Protein AF-A0A662Y7P9-F1 (afdb_monomer_lite)

pLDDT: mean 70.79, std 15.15, range [35.06, 92.25]

Structure (mmCIF, N/CA/C/O backbone):
data_AF-A0A662Y7P9-F1
#
_entry.id   AF-A0A662Y7P9-F1
#
loop_
_atom_site.group_PDB
_atom_site.id
_atom_site.type_symbol
_atom_site.label_atom_id
_atom_site.l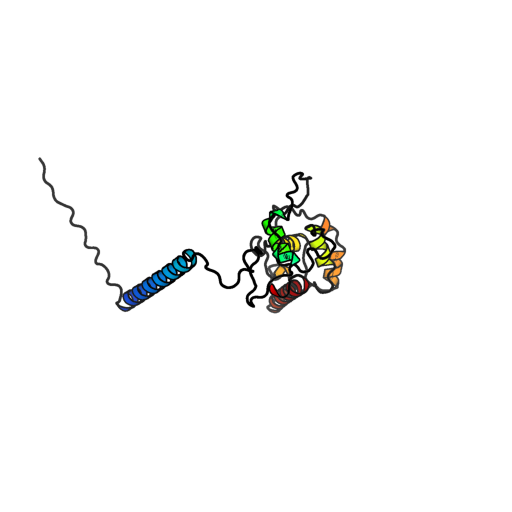abel_alt_id
_atom_site.label_comp_id
_atom_site.label_asym_id
_atom_site.label_entity_id
_atom_site.label_seq_id
_atom_site.pdbx_PDB_ins_code
_atom_site.Cartn_x
_atom_site.Cartn_y
_atom_site.Cartn_z
_atom_site.occupancy
_atom_site.B_iso_or_equiv
_atom_site.auth_seq_id
_atom_site.auth_comp_id
_atom_site.auth_asym_id
_atom_site.auth_atom_id
_atom_site.pdbx_PDB_model_num
ATOM 1 N N . MET A 1 1 ? -35.472 64.394 -36.281 1.00 38.72 1 MET A N 1
ATOM 2 C CA . MET A 1 1 ? -34.687 65.479 -35.656 1.00 38.72 1 MET A CA 1
ATOM 3 C C . MET A 1 1 ? -34.086 64.932 -34.375 1.00 38.72 1 MET A C 1
ATOM 5 O O . MET A 1 1 ? -34.817 64.336 -33.599 1.00 38.72 1 MET A O 1
ATOM 9 N N . LEU A 1 2 ? -32.762 65.040 -34.247 1.00 42.38 2 LEU A N 1
ATOM 10 C CA . LEU A 1 2 ? -31.957 64.617 -33.098 1.00 42.38 2 LEU A CA 1
ATOM 11 C C . LEU A 1 2 ? -32.286 65.420 -31.828 1.00 42.38 2 LEU A C 1
ATOM 13 O O . LEU A 1 2 ? -32.475 66.629 -31.935 1.00 42.38 2 LEU A O 1
ATOM 17 N N . ALA A 1 3 ? -32.230 64.751 -30.671 1.00 36.41 3 ALA A N 1
ATOM 18 C CA . ALA A 1 3 ? -31.561 65.160 -29.417 1.00 36.41 3 ALA A CA 1
ATOM 19 C C . ALA A 1 3 ? -31.933 64.110 -28.345 1.00 36.41 3 ALA A C 1
ATOM 21 O O . ALA A 1 3 ? -33.104 63.938 -28.029 1.00 36.41 3 ALA A O 1
ATOM 22 N N . ASP A 1 4 ? -31.059 63.167 -28.001 1.00 37.19 4 ASP A N 1
ATOM 23 C CA . ASP A 1 4 ? -30.007 63.268 -26.975 1.00 37.19 4 ASP A CA 1
ATOM 24 C C . ASP A 1 4 ? -30.544 63.595 -25.566 1.00 37.19 4 ASP A C 1
ATOM 26 O O . ASP A 1 4 ? -30.927 64.723 -25.265 1.00 37.19 4 ASP A O 1
ATOM 30 N N . SER A 1 5 ? -30.579 62.578 -24.699 1.00 41.19 5 SER A N 1
ATOM 31 C CA . SER A 1 5 ? -30.623 62.715 -23.236 1.00 41.19 5 SER A CA 1
ATOM 32 C C . SER A 1 5 ? -30.131 61.422 -22.584 1.00 41.19 5 SER A C 1
ATOM 34 O O . SER A 1 5 ? -30.887 60.587 -22.100 1.00 41.19 5 SER A O 1
ATOM 36 N N . ARG A 1 6 ? -28.810 61.249 -22.672 1.00 36.16 6 ARG A N 1
ATOM 37 C CA . ARG A 1 6 ? -27.893 60.856 -21.591 1.00 36.16 6 ARG A CA 1
ATOM 38 C C . ARG A 1 6 ? -28.497 60.044 -20.428 1.00 36.16 6 ARG A C 1
ATOM 40 O O . ARG A 1 6 ? -29.092 60.589 -19.502 1.00 36.16 6 ARG A O 1
ATOM 47 N N . ALA A 1 7 ? -28.206 58.745 -20.431 1.00 40.16 7 ALA A N 1
ATOM 48 C CA . ALA A 1 7 ? -28.319 57.880 -19.265 1.00 40.16 7 ALA A CA 1
ATOM 49 C C . ALA A 1 7 ? -27.471 58.435 -18.102 1.00 40.16 7 ALA A C 1
ATOM 51 O O . ALA A 1 7 ? -26.249 58.543 -18.216 1.00 40.16 7 ALA A O 1
ATOM 52 N N . GLN A 1 8 ? -28.118 58.781 -16.988 1.00 37.03 8 GLN A N 1
ATOM 53 C CA . GLN A 1 8 ? -27.452 58.885 -15.692 1.00 37.03 8 GLN A CA 1
ATOM 54 C C . GLN A 1 8 ? -27.489 57.500 -15.037 1.00 37.03 8 GLN A C 1
ATOM 56 O O . GLN A 1 8 ? -28.566 56.907 -14.942 1.00 37.03 8 GLN A O 1
ATOM 61 N N . PRO A 1 9 ? -26.341 56.950 -14.612 1.00 38.19 9 PRO A N 1
ATOM 62 C CA . PRO A 1 9 ? -26.320 55.680 -13.913 1.00 38.19 9 PRO A CA 1
ATOM 63 C C . PRO A 1 9 ? -26.976 55.873 -12.546 1.00 38.19 9 PRO A C 1
ATOM 65 O O . PRO A 1 9 ? -26.596 56.770 -11.792 1.00 38.19 9 PRO A O 1
ATOM 68 N N . HIS A 1 10 ? -27.953 55.020 -12.225 1.00 35.94 10 HIS A N 1
ATOM 69 C CA . HIS A 1 10 ? -28.361 54.810 -10.844 1.00 35.94 10 HIS A CA 1
ATOM 70 C C . HIS A 1 10 ? -27.094 54.565 -10.031 1.00 35.94 10 HIS A C 1
ATOM 72 O O . HIS A 1 10 ? -26.374 53.594 -10.272 1.00 35.94 10 HIS A O 1
ATOM 78 N N . GLY A 1 11 ? -26.803 55.497 -9.123 1.00 35.62 11 GLY A N 1
ATOM 79 C CA . GLY A 1 11 ? -25.733 55.356 -8.159 1.00 35.62 11 GLY A CA 1
ATOM 80 C C . GLY A 1 11 ? -25.927 54.032 -7.445 1.00 35.62 11 GLY A C 1
ATOM 81 O O . GLY A 1 11 ? -26.874 53.863 -6.678 1.00 35.62 11 GLY A O 1
ATOM 82 N N . VAL A 1 12 ? -25.039 53.084 -7.729 1.00 39.25 12 VAL A N 1
ATOM 83 C CA . VAL A 1 12 ? -24.781 51.982 -6.819 1.00 39.25 12 VAL A CA 1
ATOM 84 C C . VAL A 1 12 ? -24.271 52.673 -5.568 1.00 39.25 12 VAL A C 1
ATOM 86 O O . VAL A 1 12 ? -23.133 53.139 -5.529 1.00 39.25 12 VAL A O 1
ATOM 89 N N . VAL A 1 13 ? -25.158 52.837 -4.586 1.00 43.41 13 VAL A N 1
ATOM 90 C CA . VAL A 1 13 ? -24.763 53.129 -3.215 1.00 43.41 13 VAL A CA 1
ATOM 91 C C . VAL A 1 13 ? -23.808 52.002 -2.869 1.00 43.41 13 VAL A C 1
ATOM 93 O O . VAL A 1 13 ? -24.226 50.857 -2.698 1.00 43.41 13 VAL A O 1
ATOM 96 N N . ALA A 1 14 ? -22.511 52.304 -2.899 1.00 45.50 14 ALA A N 1
ATOM 97 C CA . ALA A 1 14 ? -21.503 51.437 -2.338 1.00 45.50 14 ALA A CA 1
ATOM 98 C C . ALA A 1 14 ? -21.910 51.288 -0.878 1.00 45.50 14 ALA A C 1
ATOM 100 O O . ALA A 1 14 ? -21.789 52.232 -0.100 1.00 45.50 14 ALA A O 1
ATOM 101 N N . ALA A 1 15 ? -22.512 50.147 -0.549 1.00 49.72 15 ALA A N 1
ATOM 102 C CA . ALA A 1 15 ? -22.696 49.751 0.827 1.00 49.72 15 ALA A CA 1
ATOM 103 C C . ALA A 1 15 ? -21.289 49.753 1.421 1.00 49.72 15 ALA A C 1
ATOM 105 O O . ALA A 1 15 ? -20.478 48.887 1.086 1.00 49.72 15 ALA A O 1
ATOM 106 N N . GLU A 1 16 ? -20.970 50.794 2.194 1.00 54.25 16 GLU A N 1
ATOM 107 C CA . GLU A 1 16 ? -19.765 50.815 3.003 1.00 54.25 16 GLU A CA 1
ATOM 108 C C . GLU A 1 16 ? -19.834 49.566 3.867 1.00 54.25 16 GLU A C 1
ATOM 110 O O . GLU A 1 16 ? -20.686 49.432 4.749 1.00 54.25 16 GLU A O 1
ATOM 115 N N . ALA A 1 17 ? -18.987 48.596 3.529 1.00 57.09 17 ALA A N 1
ATOM 116 C CA . ALA A 1 17 ? -18.796 47.438 4.367 1.00 57.09 17 ALA A CA 1
ATOM 117 C C . ALA A 1 17 ? -18.367 47.953 5.750 1.00 57.09 17 ALA A C 1
ATOM 119 O O . ALA A 1 17 ? -17.584 48.908 5.821 1.00 57.09 17 ALA A O 1
ATOM 120 N N . PRO A 1 18 ? -18.894 47.370 6.841 1.00 59.62 18 PRO A N 1
ATOM 121 C CA . PRO A 1 18 ? -18.561 47.810 8.185 1.00 59.62 18 PRO A CA 1
ATOM 122 C C . PRO A 1 18 ? -17.033 47.862 8.329 1.00 59.62 18 PRO A C 1
ATOM 124 O O . PRO A 1 18 ? -16.347 46.979 7.803 1.00 59.62 18 PRO A O 1
ATOM 127 N N . PRO A 1 19 ? -16.492 48.898 8.995 1.00 61.09 19 PRO A N 1
ATOM 128 C CA . PRO A 1 19 ? -15.063 49.232 8.967 1.00 61.09 19 PRO A CA 1
ATOM 129 C C . PRO A 1 19 ? -14.157 48.064 9.387 1.00 61.09 19 PRO A C 1
ATOM 131 O O . PRO A 1 19 ? -13.013 47.979 8.947 1.00 61.09 19 PRO A O 1
ATOM 134 N N . ASP A 1 20 ? -14.706 47.136 10.167 1.00 73.50 20 ASP A N 1
ATOM 135 C CA . ASP A 1 20 ? -14.076 45.902 10.626 1.00 73.50 20 ASP A CA 1
ATOM 136 C C . ASP A 1 20 ? -13.810 44.898 9.485 1.00 73.50 20 ASP A C 1
ATOM 138 O O . ASP A 1 20 ? -12.685 44.446 9.288 1.00 73.50 20 ASP A O 1
ATOM 142 N N . LEU A 1 21 ? -14.799 44.654 8.616 1.00 73.75 21 LEU A N 1
ATOM 143 C CA . LEU A 1 21 ? -14.650 43.752 7.463 1.00 73.75 21 LEU A CA 1
ATOM 144 C C . LEU A 1 21 ? -13.729 44.335 6.386 1.00 73.75 21 LEU A C 1
ATOM 146 O O . LEU A 1 21 ? -13.049 43.596 5.674 1.00 73.75 21 LEU A O 1
ATOM 150 N N . VAL A 1 22 ? -13.692 45.664 6.255 1.00 77.88 22 VAL A N 1
ATOM 151 C CA . VAL A 1 22 ? -12.761 46.348 5.344 1.00 77.88 22 VAL A CA 1
ATOM 152 C C . VAL A 1 22 ? -11.324 46.226 5.852 1.00 77.88 22 VAL A C 1
ATOM 154 O O . VAL A 1 22 ? -10.412 46.034 5.045 1.00 77.88 22 VAL A O 1
ATOM 157 N N . ALA A 1 23 ? -11.119 46.294 7.170 1.00 79.25 23 ALA A N 1
ATOM 158 C CA . ALA A 1 23 ? -9.818 46.085 7.793 1.00 79.25 23 ALA A CA 1
ATOM 159 C C . ALA A 1 23 ? -9.344 44.631 7.640 1.00 79.25 23 ALA A C 1
ATOM 161 O O . ALA A 1 23 ? -8.220 44.410 7.186 1.00 79.25 23 ALA A O 1
ATOM 162 N N . GLU A 1 24 ? -10.209 43.647 7.901 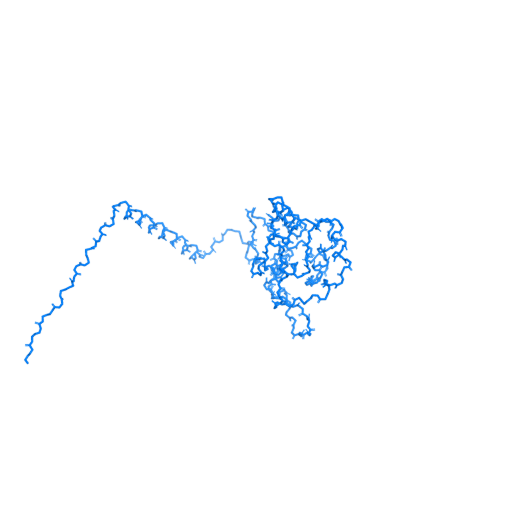1.00 82.38 24 GLU A N 1
ATOM 163 C CA . GLU A 1 24 ? -9.896 42.226 7.699 1.00 82.38 24 GLU A CA 1
ATOM 164 C C . GLU A 1 24 ? -9.585 41.901 6.234 1.00 82.38 24 GLU A C 1
ATOM 166 O O . GLU A 1 24 ? -8.605 41.218 5.939 1.00 82.38 24 GLU A O 1
ATOM 171 N N . LEU A 1 25 ? -10.355 42.446 5.285 1.00 84.38 25 LEU A N 1
ATOM 172 C CA . LEU A 1 25 ? -10.069 42.288 3.856 1.00 84.38 25 LEU A CA 1
ATOM 173 C C . LEU A 1 25 ? -8.733 42.911 3.452 1.00 84.38 25 LEU A C 1
ATOM 175 O O . LEU A 1 25 ? -8.098 42.429 2.509 1.00 84.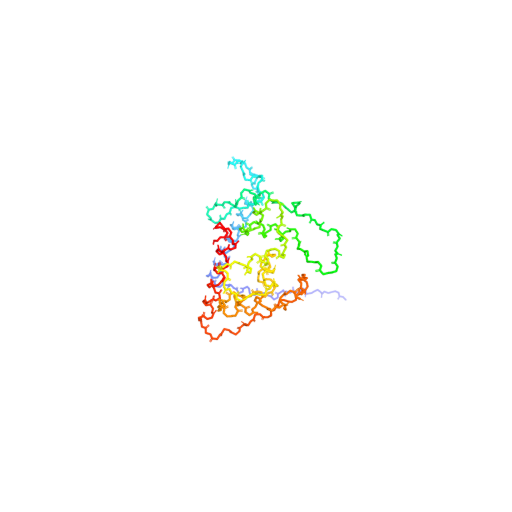38 25 LEU A O 1
ATOM 179 N N . ARG A 1 26 ? -8.309 43.987 4.123 1.00 85.75 26 ARG A N 1
ATOM 180 C CA . ARG A 1 26 ? -7.008 44.609 3.874 1.00 85.75 26 ARG A CA 1
ATOM 181 C C . ARG A 1 26 ? -5.878 43.719 4.381 1.00 85.75 26 ARG A C 1
ATOM 183 O O . ARG A 1 26 ? -4.970 43.432 3.607 1.00 85.75 26 ARG A O 1
ATOM 190 N N . LEU A 1 27 ? -6.001 43.203 5.603 1.00 89.94 27 LEU A N 1
ATOM 191 C CA . LEU A 1 27 ? -5.046 42.257 6.186 1.00 89.94 27 LEU A CA 1
ATOM 192 C C . LEU A 1 27 ? -4.942 40.976 5.354 1.00 89.94 27 LEU A C 1
ATOM 194 O O . LEU A 1 27 ? -3.846 40.548 5.013 1.00 89.94 27 LEU A O 1
ATOM 198 N N . LEU A 1 28 ? -6.071 40.409 4.923 1.00 88.00 28 LEU A N 1
ATOM 199 C CA . LEU A 1 28 ? -6.076 39.201 4.098 1.00 88.00 28 LEU A CA 1
ATOM 200 C C . LEU A 1 28 ? -5.430 39.437 2.724 1.00 88.00 28 LEU A C 1
ATOM 202 O O . LEU A 1 28 ? -4.751 38.562 2.190 1.00 88.00 28 LEU A O 1
ATOM 206 N N . LYS A 1 29 ? -5.611 40.624 2.134 1.00 90.81 29 LYS A N 1
ATOM 207 C CA . LYS A 1 29 ? -4.931 40.996 0.884 1.00 90.81 29 LYS A CA 1
ATOM 208 C C . LYS A 1 29 ? -3.429 41.178 1.077 1.00 90.81 29 LYS A C 1
ATOM 210 O O . LYS A 1 29 ? -2.675 40.788 0.187 1.00 90.81 29 LYS A O 1
ATOM 215 N N . GLU A 1 30 ? -3.010 41.754 2.199 1.00 92.25 30 GLU A N 1
ATOM 216 C CA . GLU A 1 30 ? -1.600 41.900 2.571 1.00 92.25 30 GLU A CA 1
ATOM 217 C C . GLU A 1 30 ? -0.951 40.519 2.780 1.00 92.25 30 GLU A C 1
ATOM 219 O O . GLU A 1 30 ? 0.094 40.250 2.188 1.00 92.25 30 GLU A O 1
ATOM 224 N N . GLU A 1 31 ? -1.626 39.600 3.475 1.00 85.38 31 GLU A N 1
ATOM 225 C CA . GLU A 1 31 ? -1.194 38.209 3.680 1.00 85.38 31 GLU A CA 1
ATOM 226 C C . GLU A 1 31 ? -1.082 37.446 2.351 1.00 85.38 31 GLU A C 1
ATOM 228 O O . GLU A 1 31 ? -0.072 36.814 2.061 1.00 85.38 31 GLU A O 1
ATOM 233 N N . VAL A 1 32 ? -2.091 37.547 1.476 1.00 88.81 32 VAL A N 1
ATOM 234 C CA . VAL A 1 32 ? -2.060 36.912 0.146 1.00 88.81 32 VAL A CA 1
ATOM 235 C C . VAL A 1 32 ? -0.951 37.501 -0.718 1.00 88.81 32 VAL A C 1
ATOM 237 O O . VAL A 1 32 ? -0.338 36.783 -1.509 1.00 88.81 32 VAL A O 1
ATOM 240 N N . HIS A 1 33 ? -0.689 38.801 -0.604 1.00 91.38 33 HIS A N 1
ATOM 241 C CA . HIS A 1 33 ? 0.411 39.434 -1.314 1.00 91.38 33 HIS A CA 1
ATOM 242 C C . HIS A 1 33 ? 1.763 38.950 -0.780 1.00 91.38 33 HIS A C 1
ATOM 244 O O . HIS A 1 33 ? 2.647 38.650 -1.580 1.00 91.38 33 HIS A O 1
ATOM 250 N N . TRP A 1 34 ? 1.902 38.802 0.539 1.00 89.06 34 TRP A N 1
ATOM 251 C CA . TRP A 1 34 ? 3.088 38.233 1.171 1.00 89.06 34 TRP A CA 1
ATOM 252 C C . TRP A 1 34 ? 3.305 36.774 0.755 1.00 89.06 34 TRP A C 1
ATOM 254 O O . TRP A 1 34 ? 4.359 36.450 0.220 1.00 89.06 34 TRP A O 1
ATOM 264 N N . LEU A 1 35 ? 2.282 35.922 0.847 1.00 81.25 35 LEU A N 1
ATOM 265 C CA . LEU A 1 35 ? 2.338 34.519 0.420 1.00 81.25 35 LEU A CA 1
ATOM 266 C C . LEU A 1 35 ? 2.634 34.375 -1.074 1.00 81.25 35 LEU A C 1
ATOM 268 O O . LEU A 1 35 ? 3.355 33.470 -1.485 1.00 81.25 35 LEU A O 1
ATOM 272 N N . LYS A 1 36 ? 2.108 35.276 -1.912 1.00 84.56 36 LYS A N 1
ATOM 273 C CA . LYS A 1 36 ? 2.467 35.320 -3.332 1.00 84.56 36 LYS A CA 1
ATOM 274 C C . LYS A 1 36 ? 3.907 35.769 -3.521 1.00 84.56 36 LYS A C 1
ATOM 276 O O . LYS A 1 36 ? 4.578 35.205 -4.373 1.00 84.56 36 LYS A O 1
ATOM 281 N N . ALA A 1 37 ? 4.390 36.767 -2.789 1.00 81.50 37 ALA A N 1
ATOM 282 C CA . ALA A 1 37 ? 5.783 37.197 -2.869 1.00 81.50 37 ALA A CA 1
ATOM 283 C C . ALA A 1 37 ? 6.734 36.074 -2.429 1.00 81.50 37 ALA A C 1
ATOM 285 O O . ALA A 1 37 ? 7.726 35.846 -3.113 1.00 81.50 37 ALA A O 1
ATOM 286 N N . GLU A 1 38 ? 6.371 35.325 -1.388 1.00 78.50 38 GLU A N 1
ATOM 287 C CA . GLU A 1 38 ? 7.102 34.156 -0.899 1.00 78.50 38 GLU A CA 1
ATOM 288 C C . GLU A 1 38 ? 7.070 33.001 -1.910 1.00 78.50 38 GLU A C 1
ATOM 290 O O . GLU A 1 38 ? 8.087 32.393 -2.219 1.00 78.50 38 GLU A O 1
ATOM 295 N N . LEU A 1 39 ? 5.922 32.735 -2.538 1.00 74.50 39 LEU A N 1
ATOM 296 C CA . LEU A 1 39 ? 5.830 31.730 -3.598 1.00 74.50 39 LEU A CA 1
ATOM 297 C C . LEU A 1 39 ? 6.680 32.112 -4.822 1.00 74.50 39 LEU A C 1
ATOM 299 O O . LEU A 1 39 ? 7.325 31.255 -5.424 1.00 74.50 39 LEU A O 1
ATOM 303 N N . HIS A 1 40 ? 6.707 33.397 -5.190 1.00 71.75 40 HIS A N 1
ATOM 304 C CA . HIS A 1 40 ? 7.528 33.888 -6.298 1.00 71.75 40 HIS A CA 1
ATOM 305 C C . HIS A 1 40 ? 9.017 33.987 -5.939 1.00 71.75 40 HIS A C 1
ATOM 307 O O . HIS A 1 40 ? 9.839 33.814 -6.836 1.00 71.75 40 HIS A O 1
ATOM 313 N N . SER A 1 41 ? 9.387 34.247 -4.679 1.00 61.50 41 SER A N 1
ATOM 314 C CA . SER A 1 41 ? 10.782 34.206 -4.214 1.00 61.50 41 SER A CA 1
ATOM 315 C C . SER A 1 41 ? 11.291 32.765 -4.186 1.00 61.50 41 SER A C 1
ATOM 317 O O . SER A 1 41 ? 12.379 32.501 -4.694 1.00 61.50 41 SER A O 1
ATOM 319 N N . SER A 1 42 ? 10.451 31.824 -3.744 1.00 55.41 42 SER A N 1
ATOM 320 C CA . SER A 1 42 ? 10.709 30.381 -3.796 1.00 55.41 42 SER A CA 1
ATOM 321 C C . SER A 1 42 ? 10.852 29.855 -5.235 1.00 55.41 42 SER A C 1
ATOM 323 O O . SER A 1 42 ? 11.575 28.896 -5.477 1.00 55.41 42 SER A O 1
ATOM 325 N N . GLN A 1 43 ? 10.214 30.507 -6.217 1.00 52.25 43 GLN A N 1
ATOM 326 C CA . GLN A 1 43 ? 10.335 30.165 -7.643 1.00 52.25 43 GLN A CA 1
ATOM 327 C C . GLN A 1 43 ? 11.453 30.914 -8.393 1.00 52.25 43 GLN A C 1
ATOM 329 O O . GLN A 1 43 ? 11.767 30.534 -9.521 1.00 52.25 43 GLN A O 1
ATOM 334 N N . ARG A 1 44 ? 12.043 31.980 -7.827 1.00 42.19 44 ARG A N 1
ATOM 335 C CA . ARG A 1 44 ? 13.034 32.831 -8.522 1.00 42.19 44 ARG A CA 1
ATOM 336 C C . ARG A 1 44 ? 14.465 32.740 -8.013 1.00 42.19 44 ARG A C 1
ATOM 338 O O . ARG A 1 44 ? 15.302 33.434 -8.580 1.00 42.19 44 ARG A O 1
ATOM 345 N N . THR A 1 45 ? 14.790 31.932 -7.012 1.00 35.47 45 THR A N 1
ATOM 346 C CA . THR A 1 45 ? 16.192 31.737 -6.620 1.00 35.47 45 THR A CA 1
ATOM 347 C C . THR A 1 45 ? 16.876 30.727 -7.551 1.00 35.47 45 THR A C 1
ATOM 349 O O . THR A 1 45 ? 16.529 29.545 -7.543 1.00 35.47 45 THR A O 1
ATOM 352 N N . PRO A 1 46 ? 17.884 31.131 -8.352 1.00 39.53 46 PRO A N 1
ATOM 353 C CA . PRO A 1 46 ? 18.884 30.185 -8.815 1.00 39.53 46 PRO A CA 1
ATOM 354 C C . PRO A 1 46 ? 19.622 29.702 -7.565 1.00 39.53 46 PRO A C 1
ATOM 356 O O . PRO A 1 46 ? 20.175 30.499 -6.808 1.00 39.53 46 PRO A O 1
ATOM 359 N N . VAL A 1 47 ? 19.559 28.400 -7.316 1.00 40.09 47 VAL A N 1
ATOM 360 C CA . VAL A 1 47 ? 20.218 27.723 -6.200 1.00 40.09 47 VAL A CA 1
ATOM 361 C C . VAL A 1 47 ? 21.732 27.930 -6.305 1.00 40.09 47 VAL A C 1
ATOM 363 O O . VAL A 1 47 ? 22.403 27.240 -7.069 1.00 40.09 47 VAL A O 1
ATOM 366 N N . GLU A 1 48 ? 22.293 28.848 -5.515 1.00 38.97 48 GLU A N 1
ATOM 367 C CA . GLU A 1 48 ? 23.727 28.869 -5.218 1.00 38.97 48 GLU A CA 1
ATOM 368 C C . GLU A 1 48 ? 24.000 28.163 -3.886 1.00 38.97 48 GLU A C 1
ATOM 370 O O . GLU A 1 48 ? 23.984 28.734 -2.801 1.00 38.97 48 GLU A O 1
ATOM 375 N N . ARG A 1 49 ? 24.232 26.856 -4.036 1.00 44.09 49 ARG A N 1
ATOM 376 C CA . ARG A 1 49 ? 25.339 26.085 -3.457 1.00 44.09 49 ARG A CA 1
ATOM 377 C C . ARG A 1 49 ? 25.635 26.279 -1.961 1.00 44.09 49 ARG A C 1
ATOM 379 O O . ARG A 1 49 ? 26.556 26.984 -1.560 1.00 44.09 49 ARG A O 1
ATOM 386 N N . GLY A 1 50 ? 24.990 25.426 -1.172 1.00 35.06 50 GLY A N 1
ATOM 387 C CA . GLY A 1 50 ? 25.518 24.910 0.087 1.00 35.06 50 GLY A CA 1
ATOM 388 C C . GLY A 1 50 ? 25.121 23.442 0.237 1.00 35.06 50 GLY A C 1
ATOM 389 O O . GLY A 1 50 ? 24.020 23.166 0.685 1.00 35.06 50 GLY A O 1
ATOM 390 N N . GLN A 1 51 ? 26.034 22.535 -0.133 1.00 37.78 51 GLN A N 1
ATOM 391 C CA . GLN A 1 51 ? 25.949 21.058 -0.084 1.00 37.78 51 GLN A CA 1
ATOM 392 C C . GLN A 1 51 ? 25.324 20.367 -1.313 1.00 37.78 51 GLN A C 1
ATOM 394 O O . GLN A 1 51 ? 24.190 19.899 -1.354 1.00 37.78 51 GLN A O 1
ATOM 399 N N . ASP A 1 52 ? 26.201 20.266 -2.307 1.00 37.31 52 ASP A N 1
ATOM 400 C CA . ASP A 1 52 ? 26.143 19.652 -3.638 1.00 37.31 52 ASP A CA 1
ATOM 401 C C . ASP A 1 52 ? 25.959 18.108 -3.638 1.00 37.31 52 ASP A C 1
ATOM 403 O O . ASP A 1 52 ? 26.615 17.400 -4.395 1.00 37.31 52 ASP A O 1
ATOM 407 N N . VAL A 1 53 ? 25.101 17.541 -2.777 1.00 41.47 53 VAL A N 1
ATOM 408 C CA . VAL A 1 53 ? 24.868 16.071 -2.725 1.00 41.47 53 VAL A CA 1
ATOM 409 C C . VAL A 1 53 ? 23.437 15.679 -3.122 1.00 41.47 53 VAL A C 1
ATOM 411 O O . VAL A 1 53 ? 23.169 14.523 -3.438 1.00 41.47 53 VAL A O 1
ATOM 414 N N . ALA A 1 54 ? 22.506 16.636 -3.166 1.00 43.25 54 ALA A N 1
ATOM 415 C CA . ALA A 1 54 ? 21.092 16.365 -3.443 1.00 43.25 54 ALA A CA 1
ATOM 416 C C . ALA A 1 54 ? 20.697 16.453 -4.931 1.00 43.25 54 ALA A C 1
ATOM 418 O O . ALA A 1 54 ? 19.588 16.059 -5.275 1.00 43.25 54 ALA A O 1
ATOM 419 N N . LEU A 1 55 ? 21.572 16.940 -5.822 1.00 43.81 55 LEU A N 1
ATOM 420 C CA . LEU A 1 55 ? 21.226 17.088 -7.244 1.00 43.81 55 LEU A CA 1
ATOM 421 C C . LEU A 1 55 ? 21.275 15.782 -8.052 1.00 43.81 55 LEU A C 1
ATOM 423 O O . LEU A 1 55 ? 20.722 15.743 -9.147 1.00 43.81 55 LEU A O 1
ATOM 427 N N . ASP A 1 56 ? 21.886 14.718 -7.526 1.00 54.53 56 ASP A N 1
ATOM 428 C CA . ASP A 1 56 ? 22.059 13.458 -8.270 1.00 54.53 56 ASP A CA 1
ATOM 429 C C . ASP A 1 56 ? 21.010 12.387 -7.908 1.00 54.53 56 ASP A C 1
ATOM 431 O O . ASP A 1 56 ? 20.833 11.382 -8.594 1.00 54.53 56 ASP A O 1
ATOM 435 N N . CYS A 1 57 ? 20.258 12.606 -6.827 1.00 54.97 57 CYS A N 1
ATOM 436 C CA . CYS A 1 57 ? 19.234 11.687 -6.351 1.00 54.97 57 CYS A CA 1
ATOM 437 C C . CYS A 1 57 ? 17.857 12.327 -6.530 1.00 54.97 57 CYS A C 1
ATOM 439 O O . CYS A 1 57 ? 17.472 13.215 -5.775 1.00 54.97 57 CYS A O 1
ATOM 441 N N . GLY A 1 58 ? 17.074 11.838 -7.497 1.00 62.50 58 GLY A N 1
ATOM 442 C CA . GLY A 1 58 ? 15.715 12.315 -7.794 1.00 62.50 58 GLY A CA 1
ATOM 443 C C . GLY A 1 58 ? 14.664 11.989 -6.721 1.00 62.50 58 GLY A C 1
ATOM 444 O O . GLY A 1 58 ? 13.494 11.796 -7.061 1.00 62.50 58 GLY A O 1
ATOM 445 N N . THR A 1 59 ? 15.066 11.859 -5.456 1.00 66.62 59 THR A N 1
ATOM 446 C CA . THR A 1 59 ? 14.235 11.468 -4.313 1.00 66.62 59 THR A CA 1
ATOM 447 C C . THR A 1 59 ? 14.400 12.475 -3.178 1.00 66.62 59 THR A C 1
ATOM 449 O O . THR A 1 59 ? 15.522 12.841 -2.847 1.00 66.62 59 THR A O 1
ATOM 452 N N . LEU A 1 60 ? 13.281 12.917 -2.597 1.00 70.94 60 LEU A N 1
ATOM 453 C CA . LEU A 1 60 ? 13.253 13.873 -1.489 1.00 70.94 60 LEU A CA 1
ATOM 454 C C . LEU A 1 60 ? 13.375 13.156 -0.134 1.00 70.94 60 LEU A C 1
ATOM 456 O O . LEU A 1 60 ? 12.933 12.008 -0.020 1.00 70.94 60 LEU A O 1
ATOM 460 N N . PRO A 1 61 ? 13.939 13.823 0.886 1.00 71.75 61 PRO A N 1
ATOM 461 C CA . PRO A 1 61 ? 13.973 13.292 2.239 1.00 71.75 61 PRO A CA 1
ATOM 462 C C . PRO A 1 61 ? 12.588 13.333 2.905 1.00 71.75 61 PRO A C 1
ATOM 464 O O . PRO A 1 61 ? 11.699 14.080 2.488 1.00 71.75 61 PRO A O 1
ATOM 467 N N . ASN A 1 62 ? 12.409 12.537 3.960 1.00 77.62 62 ASN A N 1
ATOM 468 C CA . ASN A 1 62 ? 11.193 12.539 4.773 1.00 77.62 62 ASN A CA 1
ATOM 469 C C . ASN A 1 62 ? 11.115 13.752 5.726 1.00 77.62 62 ASN A C 1
ATOM 471 O O . ASN A 1 62 ? 12.004 14.601 5.766 1.00 77.62 62 ASN A O 1
ATOM 475 N N . ALA A 1 63 ? 10.072 13.802 6.565 1.00 76.25 63 ALA A N 1
ATOM 476 C CA . ALA A 1 63 ? 9.873 14.861 7.564 1.00 76.25 63 ALA A CA 1
ATOM 477 C C . ALA A 1 63 ? 10.997 14.973 8.621 1.00 76.25 63 ALA A C 1
ATOM 479 O O . ALA A 1 63 ? 11.072 15.972 9.332 1.00 76.25 63 ALA A O 1
ATOM 480 N N . LYS A 1 64 ? 11.866 13.961 8.731 1.00 81.94 64 LYS A N 1
ATOM 481 C CA . LYS A 1 64 ? 13.038 13.916 9.620 1.00 81.94 64 LYS A CA 1
ATOM 482 C C . LYS A 1 64 ? 14.357 14.155 8.873 1.00 81.94 64 LYS A C 1
ATOM 484 O O . LYS A 1 64 ? 15.423 13.947 9.444 1.00 81.94 64 LYS A O 1
ATOM 489 N N . SER A 1 65 ? 14.302 14.573 7.608 1.00 80.56 65 SER A N 1
ATOM 490 C CA . SER A 1 65 ? 15.462 14.729 6.720 1.00 80.56 65 SER A CA 1
ATOM 491 C C . SER A 1 65 ? 16.212 13.421 6.404 1.00 80.56 65 SER A C 1
ATOM 493 O O . SER A 1 65 ? 17.335 13.448 5.900 1.00 80.56 65 SER A O 1
ATOM 495 N N . GLU A 1 66 ? 15.605 12.266 6.672 1.00 81.81 66 GLU A N 1
ATOM 496 C CA . GLU A 1 66 ? 16.149 10.949 6.348 1.00 81.81 66 GLU A CA 1
ATOM 497 C C . GLU A 1 66 ? 15.818 10.581 4.901 1.00 81.81 66 GLU A C 1
ATOM 499 O O . GLU A 1 66 ? 14.753 10.905 4.372 1.00 81.81 66 GLU A O 1
ATOM 504 N N . MET A 1 67 ? 16.736 9.868 4.257 1.00 78.31 67 MET A N 1
ATOM 505 C CA . MET A 1 67 ? 16.616 9.479 2.856 1.00 78.31 67 MET A CA 1
ATOM 506 C C . MET A 1 67 ? 16.388 7.962 2.731 1.00 78.31 67 MET A C 1
ATOM 508 O O . MET A 1 67 ? 16.934 7.211 3.546 1.00 78.31 67 MET A O 1
ATOM 512 N N . PRO A 1 68 ? 15.687 7.484 1.681 1.00 75.56 68 PRO A N 1
ATOM 513 C CA . PRO A 1 68 ? 15.482 6.050 1.433 1.00 75.56 68 PRO A CA 1
ATOM 514 C C . PRO A 1 68 ? 16.771 5.238 1.295 1.00 75.56 68 PRO A C 1
ATOM 516 O O . PRO A 1 68 ? 17.836 5.839 1.252 1.00 75.56 68 PRO A O 1
ATOM 519 N N . PRO A 1 69 ? 16.765 3.898 1.208 1.00 80.38 69 PRO A N 1
ATOM 520 C CA . PRO A 1 69 ? 17.983 3.156 0.869 1.00 80.38 69 PRO A CA 1
ATOM 521 C C . PRO A 1 69 ? 18.642 3.689 -0.408 1.00 80.38 69 PRO A C 1
ATOM 523 O O . PRO A 1 69 ? 17.954 4.185 -1.308 1.00 80.38 69 PRO A O 1
ATOM 526 N N . ALA A 1 70 ? 19.973 3.618 -0.481 1.00 79.94 70 ALA A N 1
ATOM 527 C CA . ALA A 1 70 ? 20.737 4.177 -1.595 1.00 79.94 70 ALA A CA 1
ATOM 528 C C . ALA A 1 70 ? 20.268 3.605 -2.942 1.00 79.94 70 ALA A C 1
ATOM 530 O O . ALA A 1 70 ? 20.149 4.327 -3.922 1.00 79.94 70 ALA A O 1
ATOM 531 N N . GLU A 1 71 ? 19.885 2.337 -2.972 1.00 78.50 71 GLU A N 1
ATOM 532 C CA . GLU A 1 71 ? 19.391 1.638 -4.154 1.00 78.50 71 GLU A CA 1
ATOM 533 C C . GLU A 1 71 ? 18.095 2.266 -4.685 1.00 78.50 71 GLU A C 1
ATOM 535 O O . GLU A 1 71 ? 17.933 2.411 -5.894 1.00 78.50 71 GLU A O 1
ATOM 540 N N . ALA A 1 72 ? 17.195 2.696 -3.792 1.00 79.88 72 ALA A N 1
ATOM 541 C CA . ALA A 1 72 ? 15.921 3.320 -4.148 1.00 79.88 72 ALA A CA 1
ATOM 542 C C . ALA A 1 72 ? 16.074 4.795 -4.564 1.00 79.88 72 ALA A C 1
ATOM 544 O O . ALA A 1 72 ? 15.306 5.297 -5.390 1.00 79.88 72 ALA A O 1
ATOM 545 N N . ARG A 1 73 ? 17.086 5.484 -4.021 1.00 80.88 73 ARG A N 1
ATOM 546 C CA . ARG A 1 73 ? 17.404 6.897 -4.297 1.00 80.88 73 ARG A CA 1
ATOM 547 C C . ARG A 1 73 ? 17.697 7.173 -5.771 1.00 80.88 73 ARG A C 1
ATOM 549 O O . ARG A 1 73 ? 17.237 8.184 -6.304 1.00 80.88 73 ARG A O 1
ATOM 556 N N . TYR A 1 74 ? 18.423 6.261 -6.417 1.00 81.94 74 TYR A N 1
ATOM 557 C CA . TYR A 1 74 ? 18.867 6.393 -7.809 1.00 81.94 74 TYR A CA 1
ATOM 558 C C . TYR A 1 74 ? 17.870 5.834 -8.834 1.00 81.94 74 TYR A C 1
ATOM 560 O O . TYR A 1 74 ? 18.116 5.906 -10.039 1.00 81.94 74 TYR A O 1
ATOM 568 N N . LEU A 1 75 ? 16.733 5.282 -8.391 1.00 80.56 75 LEU A N 1
ATOM 569 C CA . LEU A 1 75 ? 15.700 4.821 -9.314 1.00 80.56 75 LEU A CA 1
ATOM 570 C C . LEU A 1 75 ? 15.056 6.012 -10.029 1.00 80.56 75 LEU A C 1
ATOM 572 O O . LEU A 1 75 ? 14.684 7.021 -9.419 1.00 80.56 75 LEU A O 1
ATOM 576 N N . THR A 1 76 ? 14.882 5.854 -11.338 1.00 84.19 76 THR A N 1
ATOM 577 C CA . THR A 1 76 ? 14.196 6.802 -12.222 1.00 84.19 76 THR A CA 1
ATOM 578 C C . THR A 1 76 ? 13.107 6.079 -13.012 1.00 84.19 76 THR A C 1
ATOM 580 O O . THR A 1 76 ? 13.043 4.850 -13.015 1.00 84.19 76 THR A O 1
ATOM 583 N N . GLY A 1 77 ? 12.238 6.816 -13.714 1.00 77.94 77 GLY A N 1
ATOM 584 C CA . GLY A 1 77 ? 11.234 6.202 -14.596 1.00 77.94 77 GLY A CA 1
ATOM 585 C C . GLY A 1 77 ? 11.870 5.284 -15.647 1.00 77.94 77 GLY A C 1
ATOM 586 O O . GLY A 1 77 ? 11.413 4.160 -15.831 1.00 77.94 77 GLY A O 1
ATOM 587 N N . ALA A 1 78 ? 13.005 5.709 -16.216 1.00 81.31 78 ALA A N 1
ATOM 588 C CA . ALA A 1 78 ? 13.790 4.951 -17.192 1.00 81.31 78 ALA A CA 1
ATOM 589 C C . ALA A 1 78 ? 14.415 3.677 -16.621 1.00 81.31 78 ALA A C 1
ATOM 591 O O . ALA A 1 78 ? 14.763 2.776 -17.384 1.00 81.31 78 ALA A O 1
ATOM 592 N N . SER A 1 79 ? 14.526 3.565 -15.291 1.00 80.94 79 SER A N 1
ATOM 593 C CA . SER A 1 79 ? 14.834 2.278 -14.699 1.00 80.94 79 SER A CA 1
ATOM 594 C C . SER A 1 79 ? 13.784 1.284 -15.190 1.00 80.94 79 SER A C 1
ATOM 596 O O . SER A 1 79 ? 14.162 0.211 -15.630 1.00 80.94 79 SER A O 1
ATOM 598 N N . PHE A 1 80 ? 12.480 1.577 -15.153 1.00 78.31 80 PHE A N 1
ATOM 599 C CA . PHE A 1 80 ? 11.365 0.649 -15.432 1.00 78.31 80 PHE A CA 1
ATOM 600 C C . PHE A 1 80 ? 11.092 0.479 -16.930 1.00 78.31 80 PHE A C 1
ATOM 602 O O . PHE A 1 80 ? 10.483 1.364 -17.527 1.00 78.31 80 PHE A O 1
ATOM 609 N N . PRO A 1 81 ? 11.520 -0.641 -17.554 1.00 71.94 81 PRO A N 1
ATOM 610 C CA . PRO A 1 81 ? 11.265 -0.851 -18.973 1.00 71.94 81 PRO A CA 1
ATOM 611 C C . PRO A 1 81 ? 9.756 -0.905 -19.230 1.00 71.94 81 PRO A C 1
ATOM 613 O O . PRO A 1 81 ? 9.012 -1.530 -18.475 1.00 71.94 81 PRO A O 1
ATOM 616 N N . GLU A 1 82 ? 9.306 -0.233 -20.287 1.00 66.12 82 GLU A N 1
ATOM 617 C CA . GLU A 1 82 ? 7.944 -0.401 -20.787 1.00 66.12 82 GLU A CA 1
ATOM 618 C C . GLU A 1 82 ? 7.869 -1.696 -21.593 1.00 66.12 82 GLU A C 1
ATOM 620 O O . GLU A 1 82 ? 8.548 -1.856 -22.611 1.00 66.12 82 GLU A O 1
ATOM 625 N N . ASP A 1 83 ? 7.032 -2.630 -21.147 1.00 62.41 83 ASP A N 1
ATOM 626 C CA . ASP A 1 83 ? 6.753 -3.839 -21.911 1.00 62.41 83 ASP A CA 1
ATOM 627 C C . ASP A 1 83 ? 5.950 -3.472 -23.168 1.00 62.41 83 ASP A C 1
ATOM 629 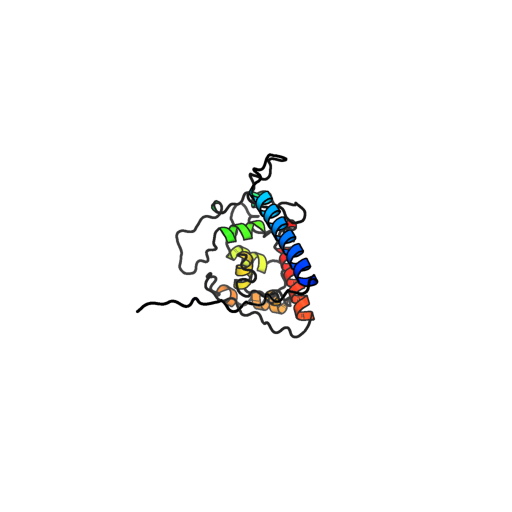O O . ASP A 1 83 ? 4.749 -3.200 -23.133 1.00 62.41 83 ASP A O 1
ATOM 633 N N . LEU A 1 84 ? 6.631 -3.468 -24.316 1.00 54.44 84 LEU A N 1
ATOM 634 C CA . LEU A 1 84 ? 6.039 -3.167 -25.626 1.00 54.44 84 LEU A CA 1
ATOM 635 C C . LEU A 1 84 ? 5.066 -4.254 -26.115 1.00 54.44 84 LEU A C 1
ATOM 637 O O . LEU A 1 84 ? 4.270 -4.013 -27.024 1.00 54.44 84 LEU A O 1
ATOM 641 N N . LYS A 1 85 ? 5.120 -5.458 -25.533 1.00 60.91 85 LYS A N 1
ATOM 642 C CA . LYS A 1 85 ? 4.245 -6.582 -25.881 1.00 60.91 85 LYS A CA 1
ATOM 643 C C . LYS A 1 85 ? 3.239 -6.806 -24.763 1.00 60.91 85 LYS A C 1
ATOM 645 O O . LYS A 1 85 ? 3.579 -7.365 -23.731 1.00 60.91 85 LYS A O 1
ATOM 650 N N . LYS A 1 86 ? 1.998 -6.392 -25.007 1.00 58.62 86 LYS A N 1
ATOM 651 C CA . LYS A 1 86 ? 0.863 -6.655 -24.120 1.00 58.62 86 LYS A CA 1
ATOM 652 C C . LYS A 1 86 ? 0.283 -8.018 -24.478 1.00 58.62 86 LYS A C 1
ATOM 654 O O . LYS A 1 86 ? -0.330 -8.136 -25.544 1.00 58.62 86 LYS A O 1
ATOM 659 N N . ALA A 1 87 ? 0.463 -9.040 -23.643 1.00 63.12 87 ALA A N 1
ATOM 660 C CA . ALA A 1 87 ? -0.408 -10.202 -23.748 1.00 63.12 87 ALA A CA 1
ATOM 661 C C . ALA A 1 87 ? -1.769 -9.849 -23.137 1.00 63.12 87 ALA A C 1
ATOM 663 O O . ALA A 1 87 ? -1.910 -8.977 -22.276 1.00 63.12 87 ALA A O 1
ATOM 664 N N . LYS A 1 88 ? -2.823 -10.498 -23.629 1.00 53.69 88 LYS A N 1
ATOM 665 C CA . LYS A 1 88 ? -4.167 -10.293 -23.095 1.00 53.69 88 LYS A CA 1
ATOM 666 C C . LYS A 1 88 ? -4.203 -10.809 -21.652 1.00 53.69 88 LYS A C 1
ATOM 668 O O . LYS A 1 88 ? -4.079 -12.010 -21.447 1.00 53.69 88 LYS A O 1
ATOM 673 N N . GLY A 1 89 ? -4.412 -9.908 -20.693 1.00 61.03 89 GLY A N 1
ATOM 674 C CA . GLY A 1 89 ? -4.447 -10.222 -19.259 1.00 61.03 89 GLY A CA 1
ATOM 675 C C . GLY A 1 89 ? -3.220 -9.751 -18.473 1.00 61.03 89 GLY A C 1
ATOM 676 O O . GLY A 1 89 ? -3.249 -9.811 -17.247 1.00 61.03 89 GLY A O 1
ATOM 677 N N . ASP A 1 90 ? -2.186 -9.229 -19.140 1.00 65.12 90 ASP A N 1
ATOM 678 C CA . ASP A 1 90 ? -1.012 -8.705 -18.446 1.00 65.12 90 ASP A CA 1
ATOM 679 C C . ASP A 1 90 ? -1.320 -7.365 -17.767 1.00 65.12 90 ASP A C 1
ATOM 681 O O . ASP A 1 90 ? -1.856 -6.423 -18.366 1.00 65.12 90 ASP A O 1
ATOM 685 N N . TYR A 1 91 ? -0.959 -7.274 -16.489 1.00 71.31 91 TYR A N 1
ATOM 686 C CA . TYR A 1 91 ? -1.080 -6.049 -15.716 1.00 71.31 91 TYR A CA 1
ATOM 687 C C . TYR A 1 91 ? 0.207 -5.230 -15.794 1.00 71.31 91 TYR A C 1
ATOM 689 O O . TYR A 1 91 ? 1.234 -5.607 -15.231 1.00 71.31 91 TYR A O 1
ATOM 697 N N . HIS A 1 92 ? 0.126 -4.068 -16.444 1.00 74.00 92 HIS A N 1
ATOM 698 C CA . HIS A 1 92 ? 1.234 -3.123 -16.549 1.00 74.00 92 HIS A CA 1
ATOM 699 C C . HIS A 1 92 ? 0.909 -1.841 -15.780 1.00 74.00 92 HIS A C 1
ATOM 701 O O . HIS A 1 92 ? -0.089 -1.168 -16.062 1.00 74.00 92 HIS A O 1
ATOM 707 N N . LEU A 1 93 ? 1.756 -1.481 -14.814 1.00 77.19 93 LEU A N 1
ATOM 708 C CA . LEU A 1 93 ? 1.667 -0.182 -14.152 1.00 77.19 93 LEU A CA 1
ATOM 709 C C . LEU A 1 93 ? 2.431 0.880 -14.946 1.00 77.19 93 LEU A C 1
ATOM 711 O O . LEU A 1 93 ? 3.491 0.583 -15.495 1.00 77.19 93 LEU A O 1
ATOM 715 N N . PRO A 1 94 ? 1.974 2.143 -14.912 1.00 80.75 94 PRO A N 1
ATOM 716 C CA . PRO A 1 94 ? 2.792 3.275 -15.329 1.00 80.75 94 PRO A CA 1
ATOM 717 C C . PRO A 1 94 ? 4.141 3.310 -14.593 1.00 80.75 94 PRO A C 1
ATOM 719 O O . PRO A 1 94 ? 4.197 3.052 -13.386 1.00 80.75 94 PRO A O 1
ATOM 722 N N . GLN A 1 95 ? 5.213 3.718 -15.284 1.00 83.38 95 GLN A N 1
ATOM 723 C CA . GLN A 1 95 ? 6.559 3.848 -14.701 1.00 83.38 95 GLN A CA 1
ATOM 724 C C . GLN A 1 95 ? 6.572 4.706 -13.428 1.00 83.38 95 GLN A C 1
ATOM 726 O O . GLN A 1 95 ? 7.251 4.367 -12.464 1.00 83.38 95 GLN A O 1
ATOM 731 N N . ALA A 1 96 ? 5.784 5.787 -13.395 1.00 83.88 96 ALA A N 1
ATOM 732 C CA . ALA A 1 96 ? 5.666 6.656 -12.226 1.00 83.88 96 ALA A CA 1
ATOM 733 C C . ALA A 1 96 ? 5.157 5.906 -10.983 1.00 83.88 96 ALA A C 1
ATOM 735 O O . ALA A 1 96 ? 5.641 6.140 -9.880 1.00 83.88 96 ALA A O 1
ATOM 736 N N . HIS A 1 97 ? 4.220 4.969 -11.160 1.00 85.06 97 HIS A N 1
ATOM 737 C CA . HIS A 1 97 ? 3.694 4.165 -10.059 1.00 85.06 97 HIS A CA 1
ATOM 738 C C . HIS A 1 97 ? 4.710 3.116 -9.608 1.00 85.06 97 HIS A C 1
ATOM 740 O O . HIS A 1 97 ? 4.878 2.919 -8.412 1.00 85.06 97 HIS A O 1
ATOM 746 N N . MET A 1 98 ? 5.420 2.478 -10.544 1.00 82.44 98 MET A N 1
ATOM 747 C CA . MET A 1 98 ? 6.498 1.539 -10.212 1.00 82.44 98 MET A CA 1
ATOM 748 C C . MET A 1 98 ? 7.633 2.226 -9.447 1.00 82.44 98 MET A C 1
ATOM 750 O O . MET A 1 98 ? 8.134 1.689 -8.460 1.00 82.44 98 MET A O 1
ATOM 754 N N . LEU A 1 99 ? 8.001 3.438 -9.870 1.00 83.00 99 LEU A N 1
ATOM 755 C CA . LEU A 1 99 ? 8.983 4.263 -9.183 1.00 83.00 99 LEU A CA 1
ATOM 756 C C . LEU A 1 99 ? 8.505 4.634 -7.775 1.00 83.00 99 LEU A C 1
ATOM 758 O O . LEU A 1 99 ? 9.245 4.432 -6.815 1.00 83.00 99 LEU A O 1
ATOM 762 N N . ALA A 1 100 ? 7.269 5.119 -7.636 1.00 83.81 100 ALA A N 1
ATOM 763 C CA . ALA A 1 100 ? 6.690 5.428 -6.331 1.00 83.81 100 ALA A CA 1
ATOM 764 C C . ALA A 1 100 ? 6.695 4.196 -5.410 1.00 83.81 100 ALA A C 1
ATOM 766 O O . ALA A 1 100 ? 7.229 4.271 -4.308 1.00 83.81 100 ALA A O 1
ATOM 767 N N . ALA A 1 101 ? 6.211 3.048 -5.894 1.00 83.56 101 ALA A N 1
ATOM 768 C CA . ALA A 1 101 ? 6.197 1.787 -5.156 1.00 83.56 101 ALA A CA 1
ATOM 769 C C . ALA A 1 101 ? 7.599 1.378 -4.676 1.00 83.56 101 ALA A C 1
ATOM 771 O O . ALA A 1 101 ? 7.792 1.030 -3.514 1.00 83.56 101 ALA A O 1
ATOM 772 N N . SER A 1 102 ? 8.599 1.479 -5.557 1.00 80.62 102 SER A N 1
ATOM 773 C CA . SER A 1 102 ? 9.987 1.121 -5.237 1.00 80.62 102 SER A CA 1
ATOM 774 C C . SER A 1 102 ? 10.635 2.007 -4.183 1.00 80.62 102 SER A C 1
ATOM 776 O O . SER A 1 102 ? 11.519 1.559 -3.462 1.00 80.62 102 SER A O 1
ATOM 778 N N . ARG A 1 103 ? 10.186 3.259 -4.067 1.00 80.81 103 ARG A N 1
ATOM 779 C CA . ARG A 1 103 ? 10.696 4.191 -3.060 1.00 80.81 103 ARG A CA 1
ATOM 780 C C . ARG A 1 103 ? 10.044 4.002 -1.703 1.00 80.81 103 ARG A C 1
ATOM 782 O O . ARG A 1 103 ? 10.659 4.359 -0.708 1.00 80.81 103 ARG A O 1
ATOM 789 N N . ILE A 1 104 ? 8.829 3.456 -1.659 1.00 81.31 104 ILE A N 1
ATOM 790 C CA . ILE A 1 104 ? 8.081 3.309 -0.409 1.00 81.31 104 ILE A CA 1
ATOM 791 C C . ILE A 1 104 ? 8.173 1.908 0.192 1.00 81.31 104 ILE A C 1
ATOM 793 O O . ILE A 1 104 ? 8.093 1.797 1.408 1.00 81.31 104 ILE A O 1
ATOM 797 N N . SER A 1 105 ? 8.358 0.853 -0.607 1.00 81.50 105 SER A N 1
ATOM 798 C CA . SER A 1 105 ? 8.273 -0.538 -0.143 1.00 81.50 105 SER A CA 1
ATOM 799 C C . SER A 1 105 ? 9.623 -1.179 0.209 1.00 81.50 105 SER A C 1
ATOM 801 O O . SER A 1 105 ? 10.513 -1.249 -0.633 1.00 81.50 105 SER A O 1
ATOM 803 N N . LYS A 1 106 ? 9.720 -1.769 1.411 1.00 79.12 106 LYS A N 1
ATOM 804 C CA . LYS A 1 106 ? 10.890 -2.492 1.952 1.00 79.12 106 LYS A CA 1
ATOM 805 C C . LYS A 1 106 ? 11.344 -3.672 1.095 1.00 79.12 106 LYS A C 1
ATOM 807 O O . LYS A 1 106 ? 12.535 -3.889 0.913 1.00 79.12 106 LYS A O 1
ATOM 812 N N . THR A 1 107 ? 10.390 -4.447 0.590 1.00 69.69 107 THR A N 1
ATOM 813 C CA . THR A 1 107 ? 10.637 -5.729 -0.089 1.00 69.69 107 THR A CA 1
ATOM 814 C C . THR A 1 107 ? 10.871 -5.583 -1.594 1.00 69.69 107 THR A C 1
ATOM 816 O O . THR A 1 107 ? 11.147 -6.564 -2.287 1.00 69.69 107 THR A O 1
ATOM 819 N N . LEU A 1 108 ? 10.770 -4.365 -2.140 1.00 67.69 108 LEU A N 1
ATOM 820 C CA . LEU A 1 108 ? 10.866 -4.136 -3.578 1.00 67.69 108 LEU A CA 1
ATOM 821 C C . LEU A 1 108 ? 12.326 -3.996 -4.029 1.00 67.69 108 LEU A C 1
ATOM 823 O O . LEU A 1 108 ? 12.850 -2.894 -4.139 1.00 67.69 108 LEU A O 1
ATOM 827 N N . GLY A 1 109 ? 12.969 -5.125 -4.344 1.00 57.22 109 GLY A N 1
ATOM 828 C CA . GLY A 1 109 ? 14.303 -5.152 -4.966 1.00 57.22 109 GLY A CA 1
ATOM 829 C C . GLY A 1 109 ? 15.424 -5.762 -4.123 1.00 57.22 109 GLY A C 1
ATOM 830 O O . GLY A 1 109 ? 16.587 -5.626 -4.493 1.00 57.22 109 GLY A O 1
ATOM 831 N N . THR A 1 110 ? 15.096 -6.448 -3.026 1.00 53.25 110 THR A N 1
ATOM 832 C CA . THR A 1 110 ? 16.082 -7.084 -2.135 1.00 53.25 110 THR A CA 1
ATOM 833 C C . THR A 1 110 ? 16.699 -8.372 -2.692 1.00 53.25 110 THR A C 1
ATOM 835 O O . THR A 1 110 ? 17.796 -8.726 -2.273 1.00 53.25 110 THR A O 1
ATOM 838 N N . ASP A 1 111 ? 16.091 -9.017 -3.695 1.00 46.38 111 ASP A N 1
ATOM 839 C CA . ASP A 1 111 ? 16.703 -10.150 -4.398 1.00 46.38 111 ASP A CA 1
ATOM 840 C C . ASP A 1 111 ? 17.290 -9.717 -5.748 1.00 46.38 111 ASP A C 1
ATOM 842 O O . ASP A 1 111 ? 16.603 -9.594 -6.762 1.00 46.38 111 ASP A O 1
ATOM 846 N N . THR A 1 112 ? 18.608 -9.505 -5.754 1.00 41.72 112 THR A N 1
ATOM 847 C CA . THR A 1 112 ? 19.482 -9.559 -6.944 1.00 41.72 112 THR A CA 1
ATOM 848 C C . THR A 1 112 ? 18.927 -8.894 -8.215 1.00 41.72 112 THR A C 1
ATOM 850 O O . THR A 1 112 ? 18.782 -9.516 -9.265 1.00 41.72 112 THR A O 1
ATOM 853 N N . GLY A 1 113 ? 18.616 -7.596 -8.147 1.00 47.34 113 GLY A N 1
ATOM 854 C CA . GLY A 1 113 ? 18.369 -6.765 -9.336 1.00 47.34 113 GLY A CA 1
ATOM 855 C C . GLY A 1 113 ? 17.105 -7.095 -10.145 1.00 47.34 113 GLY A C 1
ATOM 856 O O . GLY A 1 113 ? 16.824 -6.416 -11.137 1.00 47.34 113 GLY A O 1
ATOM 857 N N . LYS A 1 114 ? 16.307 -8.087 -9.732 1.00 52.19 114 LYS A N 1
ATOM 858 C CA . LYS A 1 114 ? 15.004 -8.369 -10.336 1.00 52.19 114 LYS A CA 1
ATOM 859 C C . LYS A 1 114 ? 13.956 -7.529 -9.638 1.00 52.19 114 LYS A C 1
ATOM 861 O O . LYS A 1 114 ? 13.581 -7.764 -8.494 1.00 52.19 114 LYS A O 1
ATOM 866 N N . ARG A 1 115 ? 13.478 -6.515 -10.351 1.00 56.31 115 ARG A N 1
ATOM 867 C CA . ARG A 1 115 ? 12.357 -5.715 -9.878 1.00 56.31 115 ARG A CA 1
ATOM 868 C C . ARG A 1 115 ? 11.128 -6.593 -9.749 1.00 56.31 115 ARG A C 1
ATOM 870 O O . ARG A 1 115 ? 10.731 -7.268 -10.694 1.00 56.31 115 ARG A O 1
ATOM 877 N N . VAL A 1 116 ? 10.581 -6.580 -8.543 1.00 62.22 116 VAL A N 1
ATOM 878 C CA . VAL A 1 116 ? 9.404 -7.334 -8.137 1.00 62.22 116 VAL A CA 1
ATOM 879 C C . VAL A 1 116 ? 8.265 -6.930 -9.066 1.00 62.22 116 VAL A C 1
ATOM 881 O O . VAL A 1 116 ? 7.882 -5.758 -9.136 1.00 62.22 116 VAL A O 1
ATOM 884 N N . CYS A 1 117 ? 7.768 -7.894 -9.837 1.00 70.88 117 CYS A N 1
ATOM 885 C CA . CYS A 1 117 ? 6.579 -7.662 -10.631 1.00 70.88 117 CYS A CA 1
ATOM 886 C C . CYS A 1 117 ? 5.395 -7.420 -9.674 1.00 70.88 117 CYS A C 1
ATOM 888 O O . CYS A 1 117 ? 5.410 -7.902 -8.538 1.00 70.88 117 CYS A O 1
ATOM 890 N N . PRO A 1 118 ? 4.353 -6.703 -10.111 1.00 75.06 118 PRO A N 1
ATOM 891 C CA . PRO A 1 118 ? 3.136 -6.454 -9.332 1.00 75.06 118 PRO A CA 1
ATOM 892 C C . PRO A 1 118 ? 2.618 -7.675 -8.550 1.00 75.06 118 PRO A C 1
ATOM 894 O O . PRO A 1 118 ? 2.250 -7.568 -7.383 1.00 75.06 118 PRO A O 1
ATOM 897 N N . MET A 1 119 ? 2.671 -8.854 -9.174 1.00 76.75 119 MET A N 1
ATOM 898 C CA . MET A 1 119 ? 2.263 -10.121 -8.566 1.00 76.75 119 MET A CA 1
ATOM 899 C C . MET A 1 119 ? 3.174 -10.575 -7.428 1.00 76.75 119 MET A C 1
ATOM 901 O O . MET A 1 119 ? 2.678 -10.995 -6.389 1.00 76.75 119 MET A O 1
ATOM 905 N N . SER A 1 120 ? 4.492 -10.461 -7.582 1.00 76.75 120 SER A N 1
ATOM 906 C CA . SER A 1 120 ? 5.438 -10.805 -6.518 1.00 76.75 120 SER A CA 1
ATOM 907 C C . SER A 1 120 ? 5.252 -9.919 -5.282 1.00 76.75 120 SER A C 1
ATOM 909 O O . SER A 1 120 ? 5.398 -10.411 -4.170 1.00 76.75 120 SER A O 1
ATOM 911 N N . PHE A 1 121 ? 4.851 -8.652 -5.452 1.00 80.19 121 PHE A N 1
ATOM 912 C CA . PHE A 1 121 ? 4.478 -7.798 -4.319 1.00 80.19 121 PHE A CA 1
ATOM 913 C C . PHE A 1 121 ? 3.242 -8.348 -3.600 1.00 80.19 121 PHE A C 1
ATOM 915 O O . PHE A 1 121 ? 3.266 -8.537 -2.388 1.00 80.19 121 PHE A O 1
ATOM 922 N N . VAL A 1 122 ? 2.172 -8.645 -4.343 1.00 80.69 122 VAL A N 1
ATOM 923 C CA . VAL A 1 122 ? 0.929 -9.190 -3.772 1.00 80.69 122 VAL A CA 1
ATOM 924 C C . VAL A 1 122 ? 1.181 -10.488 -3.007 1.00 80.69 122 VAL A C 1
ATOM 926 O O . VAL A 1 122 ? 0.636 -10.657 -1.919 1.00 80.69 122 VAL A O 1
ATOM 929 N N . LEU A 1 123 ? 1.986 -11.392 -3.569 1.00 79.00 123 LEU A N 1
ATOM 930 C CA . LEU A 1 123 ? 2.334 -12.661 -2.930 1.00 79.00 123 LEU A CA 1
ATOM 931 C C . LEU A 1 123 ? 3.182 -12.438 -1.674 1.00 79.00 123 LEU A C 1
ATOM 933 O O . LEU A 1 123 ? 2.821 -12.941 -0.617 1.00 79.00 123 LEU A O 1
ATOM 937 N N . GLY A 1 124 ? 4.213 -11.590 -1.748 1.00 79.25 124 GLY A N 1
ATOM 938 C CA . GLY A 1 124 ? 5.060 -11.283 -0.593 1.00 79.25 124 GLY A CA 1
ATOM 939 C C . GLY A 1 124 ? 4.289 -10.669 0.579 1.00 79.25 124 GLY A C 1
ATOM 940 O O . GLY A 1 124 ? 4.551 -11.006 1.727 1.00 79.25 124 GLY A O 1
ATOM 941 N N . ILE A 1 125 ? 3.291 -9.817 0.314 1.00 79.81 125 ILE A N 1
ATOM 942 C CA . ILE A 1 125 ? 2.430 -9.272 1.376 1.00 79.81 125 ILE A CA 1
ATOM 943 C C . ILE A 1 125 ? 1.500 -10.331 1.972 1.00 79.81 125 ILE A C 1
ATOM 945 O O . ILE A 1 125 ? 1.225 -10.289 3.166 1.00 79.81 125 ILE A O 1
ATOM 949 N N . ARG A 1 126 ? 1.007 -11.275 1.165 1.00 76.50 126 ARG A N 1
ATOM 950 C CA . ARG A 1 126 ? 0.151 -12.369 1.656 1.00 76.50 126 ARG A CA 1
ATOM 951 C C . ARG A 1 126 ? 0.904 -13.355 2.537 1.00 76.50 126 ARG A C 1
ATOM 953 O O . ARG A 1 126 ? 0.306 -13.927 3.438 1.00 76.50 126 ARG A O 1
ATOM 960 N N . GLU A 1 127 ? 2.181 -13.564 2.251 1.00 76.62 127 GLU A N 1
ATOM 961 C CA . GLU A 1 127 ? 3.057 -14.459 3.010 1.00 76.62 127 GLU A CA 1
ATOM 962 C C . GLU A 1 127 ? 3.641 -13.788 4.264 1.00 76.62 127 GLU A C 1
ATOM 964 O O . GLU A 1 127 ? 4.228 -14.463 5.107 1.00 76.62 127 GLU A O 1
ATOM 969 N N . ALA A 1 128 ? 3.473 -12.472 4.422 1.00 78.19 128 ALA A N 1
ATOM 970 C CA . ALA A 1 128 ? 3.986 -11.744 5.572 1.00 78.19 128 ALA A CA 1
ATOM 971 C C . ALA A 1 128 ? 3.198 -12.082 6.849 1.00 78.19 128 ALA A C 1
ATOM 973 O O . ALA A 1 128 ? 2.029 -11.727 6.990 1.00 78.19 128 ALA A O 1
ATOM 974 N N . GLU A 1 129 ? 3.872 -12.682 7.834 1.00 70.12 129 GLU A N 1
ATOM 975 C CA . GLU A 1 129 ? 3.271 -13.111 9.110 1.00 70.12 129 GLU A CA 1
ATOM 976 C C . GLU A 1 129 ? 2.600 -11.971 9.897 1.00 70.12 129 GLU A C 1
ATOM 978 O O . GLU A 1 129 ? 1.689 -12.198 10.697 1.00 70.12 129 GLU A O 1
ATOM 983 N N . ARG A 1 130 ? 3.058 -10.728 9.702 1.00 71.2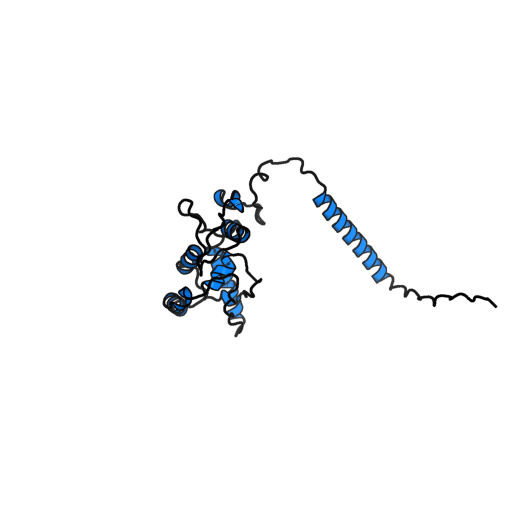5 130 ARG A N 1
ATOM 984 C CA . ARG A 1 130 ? 2.563 -9.554 10.438 1.00 71.25 130 ARG A CA 1
ATOM 985 C C . ARG A 1 130 ? 1.440 -8.804 9.729 1.00 71.25 130 ARG A C 1
ATOM 987 O O . ARG A 1 130 ? 0.851 -7.902 10.326 1.00 71.25 130 ARG A O 1
ATOM 994 N N . VAL A 1 131 ? 1.120 -9.164 8.487 1.00 75.06 131 VAL A N 1
ATOM 995 C CA . VAL A 1 131 ? 0.009 -8.572 7.741 1.00 75.06 131 VAL A CA 1
ATOM 996 C C . VAL A 1 131 ? -1.248 -9.386 8.015 1.00 75.06 131 VAL A C 1
ATOM 998 O O . VAL A 1 131 ? -1.512 -10.396 7.375 1.00 75.06 131 VAL A O 1
ATOM 1001 N N . ARG A 1 132 ? -2.037 -8.933 8.991 1.00 72.12 132 ARG A N 1
ATOM 1002 C CA . ARG A 1 132 ? -3.240 -9.644 9.439 1.00 72.12 132 ARG A CA 1
ATOM 1003 C C . ARG A 1 132 ? -4.540 -8.976 9.021 1.00 72.12 132 ARG A C 1
ATOM 1005 O O . ARG A 1 132 ? -5.466 -9.013 9.801 1.00 72.12 132 ARG A O 1
ATOM 1012 N N . PHE A 1 133 ? -4.653 -8.305 7.877 1.00 77.81 133 PHE A N 1
ATOM 1013 C CA . PHE A 1 133 ? -5.927 -7.669 7.492 1.00 77.81 133 PHE A CA 1
ATOM 1014 C C . PHE A 1 133 ? -6.566 -8.320 6.272 1.00 77.81 133 PHE A C 1
ATOM 1016 O O . PHE A 1 133 ? -5.889 -8.839 5.379 1.00 77.81 133 PHE A O 1
ATOM 1023 N N . ARG A 1 134 ? -7.902 -8.275 6.220 1.00 73.69 134 ARG A N 1
ATOM 1024 C CA . ARG A 1 134 ? -8.667 -8.881 5.130 1.00 73.69 134 ARG A CA 1
ATOM 1025 C C . ARG A 1 134 ? -8.454 -8.061 3.874 1.00 73.69 134 ARG A C 1
ATOM 1027 O O . ARG A 1 134 ? -8.998 -6.969 3.739 1.00 73.69 134 ARG A O 1
ATOM 1034 N N . THR A 1 135 ? -7.701 -8.596 2.921 1.00 74.38 135 THR A N 1
ATOM 1035 C CA . THR A 1 135 ? -7.440 -7.835 1.707 1.00 74.38 135 THR A CA 1
ATOM 1036 C C . THR A 1 135 ? -7.317 -8.692 0.457 1.00 74.38 135 THR A C 1
ATOM 1038 O O . THR A 1 135 ? -6.724 -9.775 0.425 1.00 74.38 135 THR A O 1
ATOM 1041 N N . THR A 1 136 ? -7.926 -8.190 -0.613 1.00 76.88 136 THR A N 1
ATOM 1042 C CA . THR A 1 136 ? -7.913 -8.832 -1.925 1.00 76.88 136 THR A CA 1
ATOM 1043 C C . THR A 1 136 ? -6.644 -8.445 -2.685 1.00 76.88 136 THR A C 1
ATOM 1045 O O . THR A 1 136 ? -6.054 -7.390 -2.431 1.00 76.88 136 THR A O 1
ATOM 1048 N N . PRO A 1 137 ? -6.203 -9.258 -3.657 1.00 78.75 137 PRO A N 1
ATOM 1049 C CA . PRO A 1 137 ? -5.066 -8.912 -4.506 1.00 78.75 137 PRO A CA 1
ATOM 1050 C C . PRO A 1 137 ? -5.227 -7.547 -5.182 1.00 78.75 137 PRO A C 1
ATOM 1052 O O . PRO A 1 137 ? -4.272 -6.787 -5.288 1.00 78.75 137 PRO A O 1
ATOM 1055 N N . VAL A 1 138 ? -6.453 -7.199 -5.576 1.00 77.88 138 VAL A N 1
ATOM 1056 C CA . VAL A 1 138 ? -6.767 -5.935 -6.249 1.00 77.88 138 VAL A CA 1
ATOM 1057 C C . VAL A 1 138 ? -6.535 -4.725 -5.331 1.00 77.88 138 VAL A C 1
ATOM 1059 O O . VAL A 1 138 ? -6.002 -3.709 -5.778 1.00 77.88 138 VAL A O 1
ATOM 1062 N N . VAL A 1 139 ? -6.865 -4.836 -4.038 1.00 82.06 139 VAL A N 1
ATOM 1063 C CA . VAL A 1 139 ? -6.598 -3.787 -3.037 1.00 82.06 139 VAL A CA 1
ATOM 1064 C C . VAL A 1 139 ? -5.096 -3.604 -2.841 1.00 82.06 139 VAL A C 1
ATOM 1066 O O . VAL A 1 139 ? -4.605 -2.484 -2.977 1.00 82.06 139 VAL A O 1
ATOM 1069 N N . LEU A 1 140 ? -4.349 -4.696 -2.626 1.00 83.44 140 LEU A N 1
ATOM 1070 C CA . LEU A 1 140 ? -2.881 -4.644 -2.545 1.00 83.44 140 LEU A CA 1
ATOM 1071 C C . LEU A 1 140 ? -2.282 -4.023 -3.797 1.00 83.44 140 LEU A C 1
ATOM 1073 O O . LEU A 1 140 ? -1.335 -3.249 -3.707 1.00 83.44 140 LEU A O 1
ATOM 1077 N N . MET A 1 141 ? -2.864 -4.300 -4.962 1.00 82.12 141 MET A N 1
ATOM 1078 C CA . MET A 1 141 ? -2.389 -3.732 -6.213 1.00 82.12 141 MET A CA 1
ATOM 1079 C C . MET A 1 141 ? -2.664 -2.248 -6.354 1.00 82.12 141 MET A C 1
ATOM 1081 O O . MET A 1 141 ? -1.829 -1.515 -6.887 1.00 82.12 141 MET A O 1
ATOM 1085 N N . ALA A 1 142 ? -3.813 -1.782 -5.878 1.00 82.88 142 ALA A N 1
ATOM 1086 C CA . ALA A 1 142 ? -4.097 -0.361 -5.806 1.00 82.88 142 ALA A CA 1
ATOM 1087 C C . ALA A 1 142 ? -3.122 0.347 -4.852 1.00 82.88 142 ALA A C 1
ATOM 1089 O O . ALA A 1 142 ? -2.560 1.371 -5.243 1.00 82.88 142 ALA A O 1
ATOM 1090 N N . VAL A 1 143 ? -2.832 -0.241 -3.689 1.00 83.50 143 VAL A N 1
ATOM 1091 C CA . VAL A 1 143 ? -1.853 0.288 -2.725 1.00 83.50 143 VAL A CA 1
ATOM 1092 C C . VAL A 1 143 ? -0.442 0.309 -3.309 1.00 83.50 143 VAL A C 1
ATOM 1094 O O . VAL A 1 143 ? 0.196 1.357 -3.305 1.00 83.50 143 VAL A O 1
ATOM 1097 N N . PHE A 1 144 ? 0.005 -0.804 -3.894 1.00 81.50 144 PHE A N 1
ATOM 1098 C CA . PHE A 1 144 ? 1.287 -0.911 -4.591 1.00 81.50 144 PHE A CA 1
ATOM 1099 C C . PHE A 1 144 ? 1.447 0.181 -5.645 1.00 81.50 144 PHE A C 1
ATOM 1101 O O . PHE A 1 144 ? 2.455 0.866 -5.701 1.00 81.50 144 PHE A O 1
ATOM 1108 N N . SER A 1 145 ? 0.413 0.393 -6.460 1.00 78.88 145 SER A N 1
ATOM 1109 C CA . SER A 1 145 ? 0.425 1.411 -7.512 1.00 78.88 145 SER A CA 1
ATOM 1110 C C . SER A 1 145 ? 0.306 2.860 -7.012 1.00 78.88 145 SER A C 1
ATOM 1112 O O . SER A 1 145 ? 0.174 3.758 -7.838 1.00 78.88 145 SER A O 1
ATOM 1114 N N . GLY A 1 146 ? 0.268 3.100 -5.696 1.00 77.12 146 GLY A N 1
ATOM 1115 C CA . GLY A 1 146 ? 0.074 4.433 -5.119 1.00 77.12 146 GLY A CA 1
ATOM 1116 C C . GLY A 1 146 ? -1.323 5.022 -5.346 1.00 77.12 146 GLY A C 1
ATOM 1117 O O . GLY A 1 146 ? -1.528 6.218 -5.175 1.00 77.12 146 GLY A O 1
ATOM 1118 N N . ARG A 1 147 ? -2.316 4.205 -5.722 1.00 77.38 147 ARG A N 1
ATOM 1119 C CA . ARG A 1 147 ? -3.703 4.637 -5.989 1.00 77.38 147 ARG A CA 1
ATOM 1120 C C . ARG A 1 147 ? -4.582 4.615 -4.735 1.00 77.38 147 ARG A C 1
ATOM 1122 O O . ARG A 1 147 ? -5.786 4.363 -4.815 1.00 77.38 147 ARG A O 1
ATOM 1129 N N . VAL A 1 148 ? -3.985 4.850 -3.569 1.00 73.12 148 VAL A N 1
ATOM 1130 C CA . VAL A 1 148 ? -4.730 4.953 -2.310 1.00 73.12 148 VAL A CA 1
ATOM 1131 C C . VAL A 1 148 ? -5.721 6.119 -2.426 1.00 73.12 148 VAL A C 1
ATOM 1133 O O . VAL A 1 148 ? -5.388 7.179 -2.950 1.00 73.12 148 VAL A O 1
ATOM 1136 N N . GLY A 1 149 ? -6.976 5.906 -2.024 1.00 71.44 149 GLY A N 1
ATOM 1137 C CA . GLY A 1 149 ? -8.047 6.909 -2.079 1.00 71.44 149 GLY A CA 1
ATOM 1138 C C . GLY A 1 149 ? -8.646 7.183 -3.469 1.00 71.44 149 GLY A C 1
ATOM 1139 O O . GLY A 1 149 ? -9.867 7.205 -3.594 1.00 71.44 149 GLY A O 1
ATOM 1140 N N . SER A 1 150 ? -7.843 7.306 -4.536 1.00 74.31 150 SER A N 1
ATOM 1141 C CA . SER A 1 150 ? -8.340 7.663 -5.889 1.00 74.31 150 SER A CA 1
ATOM 1142 C C . SER A 1 150 ? -9.261 6.619 -6.526 1.00 74.31 150 SER A C 1
ATOM 1144 O O . SER A 1 150 ? -9.963 6.904 -7.494 1.00 74.31 150 SER A O 1
ATOM 1146 N N . ARG A 1 151 ? -9.279 5.407 -5.969 1.00 76.50 151 ARG A N 1
ATOM 1147 C CA . ARG A 1 151 ? -10.181 4.320 -6.367 1.00 76.50 151 ARG A CA 1
ATOM 1148 C C . ARG A 1 151 ? -11.244 3.973 -5.336 1.00 76.50 151 ARG A C 1
ATOM 1150 O O . ARG A 1 151 ? -11.837 2.905 -5.419 1.00 76.50 151 ARG A O 1
ATOM 1157 N N . GLY A 1 152 ? -11.459 4.842 -4.350 1.00 77.12 152 GLY A N 1
ATOM 1158 C CA . GLY A 1 152 ? -12.383 4.557 -3.256 1.00 77.12 152 GLY A CA 1
ATOM 1159 C C . GLY A 1 152 ? -11.839 3.530 -2.262 1.00 77.12 152 GLY A C 1
ATOM 1160 O O . GLY A 1 152 ? -12.617 2.907 -1.546 1.00 77.12 152 GLY A O 1
ATOM 1161 N N . LEU A 1 153 ? -10.510 3.349 -2.196 1.00 81.25 153 LEU A N 1
ATOM 1162 C CA . LEU A 1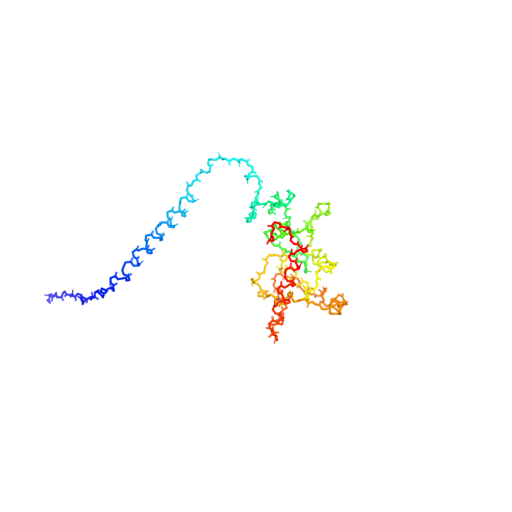 153 ? -9.901 2.632 -1.078 1.00 81.25 153 LEU A CA 1
ATOM 1163 C C . LEU A 1 153 ? -10.160 3.412 0.210 1.00 81.25 153 LEU A C 1
ATOM 1165 O O . LEU A 1 153 ? -9.622 4.500 0.407 1.00 81.25 153 LEU A O 1
ATOM 1169 N N . THR A 1 154 ? -10.986 2.836 1.072 1.00 84.25 154 THR A N 1
ATOM 1170 C CA . THR A 1 154 ? -11.258 3.310 2.429 1.00 84.25 154 THR A CA 1
ATOM 1171 C C . THR A 1 154 ? -10.399 2.558 3.444 1.00 84.25 154 THR A C 1
ATOM 1173 O O . THR A 1 154 ? -9.908 1.463 3.157 1.00 84.25 154 THR A O 1
ATOM 1176 N N . VAL A 1 155 ? -10.272 3.110 4.656 1.00 84.31 155 VAL A N 1
ATOM 1177 C CA . VAL A 1 155 ? -9.567 2.458 5.774 1.00 84.31 155 VAL A CA 1
ATOM 1178 C C . VAL A 1 155 ? -10.131 1.065 6.086 1.00 84.31 155 VAL A C 1
ATOM 1180 O O . VAL A 1 155 ? -9.373 0.171 6.433 1.00 84.31 155 VAL A O 1
ATOM 1183 N N . MET A 1 156 ? -11.428 0.832 5.844 1.00 85.69 156 MET A N 1
ATOM 1184 C CA . MET A 1 156 ? -12.100 -0.449 6.114 1.00 85.69 156 MET A CA 1
ATOM 1185 C C . MET A 1 156 ? -11.540 -1.637 5.316 1.00 85.69 156 MET A C 1
ATOM 1187 O O . MET A 1 156 ? -11.757 -2.782 5.699 1.00 85.69 156 MET A O 1
ATOM 1191 N N . HIS A 1 157 ? -10.776 -1.397 4.244 1.00 82.94 157 HIS A N 1
ATOM 1192 C CA . HIS A 1 157 ? -10.039 -2.457 3.544 1.00 82.94 157 HIS A CA 1
ATOM 1193 C C . HIS A 1 157 ? -8.864 -3.027 4.359 1.00 82.94 157 HIS A C 1
ATOM 1195 O O . HIS A 1 157 ? -8.282 -4.034 3.962 1.00 82.94 157 HIS A O 1
ATOM 1201 N N . PHE A 1 158 ? -8.502 -2.378 5.469 1.00 82.31 158 PHE A N 1
ATOM 1202 C CA . PHE A 1 158 ? -7.372 -2.722 6.328 1.00 82.31 158 PHE A CA 1
ATOM 1203 C C . PHE A 1 158 ? -7.801 -3.191 7.719 1.00 82.31 158 PHE A C 1
ATOM 1205 O O . PHE A 1 158 ? -6.994 -3.179 8.639 1.00 82.31 158 PHE A O 1
ATOM 1212 N N . ARG A 1 159 ? -9.057 -3.615 7.894 1.00 84.06 159 ARG A N 1
ATOM 1213 C CA . ARG A 1 159 ? -9.516 -4.212 9.154 1.00 84.06 159 ARG A CA 1
ATOM 1214 C C . ARG A 1 159 ? -8.738 -5.487 9.470 1.00 84.06 159 ARG A C 1
ATOM 1216 O O . ARG A 1 159 ? -8.599 -6.342 8.590 1.00 84.06 159 ARG A O 1
ATOM 1223 N N . GLU A 1 160 ? -8.284 -5.620 10.716 1.00 83.62 160 GLU A N 1
ATOM 1224 C CA . GLU A 1 160 ? -7.686 -6.862 11.207 1.00 83.62 160 GLU A CA 1
ATOM 1225 C C . GLU A 1 160 ? -8.627 -8.053 10.933 1.00 83.62 160 GLU A C 1
ATOM 1227 O O . GLU A 1 160 ? -9.837 -7.997 11.140 1.00 83.62 160 GLU A O 1
ATOM 1232 N N . ALA A 1 161 ? -8.054 -9.102 10.367 1.00 79.31 161 ALA A N 1
ATOM 1233 C CA . ALA A 1 161 ? -8.663 -10.367 10.033 1.00 79.31 161 ALA A CA 1
ATOM 1234 C C . ALA A 1 161 ? -8.294 -11.370 11.115 1.00 79.31 161 ALA A C 1
ATOM 1236 O O . ALA A 1 161 ? -7.152 -11.436 11.578 1.00 79.31 161 ALA A O 1
ATOM 1237 N N . SER A 1 162 ? -9.260 -12.207 11.469 1.00 80.38 162 SER A N 1
ATOM 1238 C CA . SER A 1 162 ? -8.979 -13.375 12.292 1.00 80.38 162 SER A CA 1
ATOM 1239 C C . SER A 1 162 ? -8.069 -14.367 11.552 1.00 80.38 162 SER A C 1
ATOM 1241 O O . SER A 1 162 ? -7.983 -14.375 10.317 1.00 80.38 162 SER A O 1
ATOM 1243 N N . GLU A 1 163 ? -7.408 -15.253 12.300 1.00 79.75 163 GLU A N 1
ATOM 1244 C CA . GLU A 1 163 ? -6.615 -16.345 11.715 1.00 79.75 163 GLU A CA 1
ATOM 1245 C C . GLU A 1 163 ? -7.465 -17.202 10.766 1.00 79.75 163 GLU A C 1
ATOM 1247 O O . GLU A 1 163 ? -7.033 -17.541 9.667 1.00 79.75 163 GLU A O 1
ATOM 1252 N N . PHE A 1 164 ? -8.712 -17.483 11.148 1.00 79.88 164 PHE A N 1
ATOM 1253 C CA . PHE A 1 164 ? -9.643 -18.264 10.339 1.00 79.88 164 PHE A CA 1
ATOM 1254 C C . PHE A 1 164 ? -9.989 -17.575 9.009 1.00 79.88 164 PHE A C 1
ATOM 1256 O O . PHE A 1 164 ? -9.889 -18.193 7.950 1.00 79.88 164 PHE A O 1
ATOM 1263 N N . GLU A 1 165 ? -10.328 -16.284 9.035 1.00 76.44 165 GLU A N 1
ATOM 1264 C CA . GLU A 1 165 ? -10.631 -15.519 7.816 1.00 76.44 165 GLU A CA 1
ATOM 1265 C C . GLU A 1 165 ? -9.409 -15.373 6.902 1.00 76.44 165 GLU A C 1
ATOM 1267 O O . GLU A 1 165 ? -9.548 -15.378 5.673 1.00 76.44 165 GLU A O 1
ATOM 1272 N N . SER A 1 166 ? -8.216 -15.259 7.495 1.00 73.31 166 SER A N 1
ATOM 1273 C CA . SER A 1 166 ? -6.942 -15.204 6.772 1.00 73.31 166 SER A CA 1
ATOM 1274 C C . SER A 1 166 ? -6.680 -16.517 6.026 1.00 73.31 166 SER A C 1
ATOM 1276 O O . SER A 1 166 ? -6.333 -16.501 4.842 1.00 73.31 166 SER A O 1
ATOM 1278 N N . LEU A 1 167 ? -6.933 -17.657 6.678 1.00 73.75 167 LEU A N 1
ATOM 1279 C CA . LEU A 1 167 ? -6.829 -18.989 6.074 1.00 73.75 167 LEU A CA 1
ATOM 1280 C C . LEU A 1 167 ? -7.869 -19.210 4.963 1.00 73.75 167 LEU A C 1
ATOM 1282 O O . LEU A 1 167 ? -7.536 -19.718 3.889 1.00 73.75 167 LEU A O 1
ATOM 1286 N N . GLU A 1 168 ? -9.119 -18.792 5.170 1.00 74.00 168 GLU A N 1
ATOM 1287 C CA . GLU A 1 168 ? -10.180 -18.903 4.161 1.00 74.00 168 GLU A CA 1
ATOM 1288 C C . GLU A 1 168 ? -9.843 -18.097 2.891 1.00 74.00 168 GLU A C 1
ATOM 1290 O O . GLU A 1 168 ? -9.952 -18.601 1.770 1.00 74.00 168 GLU A O 1
ATOM 1295 N N . HIS A 1 169 ? -9.324 -16.874 3.040 1.00 64.31 169 HIS A N 1
ATOM 1296 C CA . HIS A 1 169 ? -8.890 -16.063 1.897 1.00 64.31 169 HIS A CA 1
ATOM 1297 C C . HIS A 1 169 ? -7.621 -16.595 1.219 1.00 64.31 169 HIS A C 1
ATOM 1299 O O . HIS A 1 169 ? -7.446 -16.374 0.017 1.00 64.31 169 HIS A O 1
ATOM 1305 N N . GLY A 1 170 ? -6.740 -17.272 1.959 1.00 63.91 170 GLY A N 1
ATOM 1306 C CA . GLY A 1 170 ? -5.574 -17.959 1.400 1.00 63.91 170 GLY A CA 1
ATOM 1307 C C . GLY A 1 170 ? -5.948 -19.206 0.590 1.00 63.91 170 GLY A C 1
ATOM 1308 O O . GLY A 1 170 ? -5.315 -19.492 -0.422 1.00 63.91 170 GLY A O 1
ATOM 1309 N N . SER A 1 171 ? -7.002 -19.918 1.001 1.00 61.38 171 SER A N 1
ATOM 1310 C CA . SER A 1 171 ? -7.450 -21.171 0.370 1.00 61.38 171 SER A CA 1
ATOM 1311 C C . SER A 1 171 ? -8.360 -20.983 -0.851 1.00 61.38 171 SER A C 1
ATOM 1313 O O . SER A 1 171 ? -8.469 -21.884 -1.685 1.00 61.38 171 SER A O 1
ATOM 1315 N N . SER A 1 172 ? -8.996 -19.816 -1.001 1.00 64.00 172 SER A N 1
ATOM 1316 C CA . SER A 1 172 ? -9.869 -19.529 -2.141 1.00 64.00 172 SER A CA 1
ATOM 1317 C C . SER A 1 172 ? -9.095 -19.032 -3.365 1.00 64.00 172 SER A C 1
ATOM 1319 O O . SER A 1 172 ? -8.521 -17.939 -3.381 1.00 64.00 172 SER A O 1
ATOM 1321 N N . ASN A 1 173 ? -9.177 -19.793 -4.461 1.00 60.00 173 ASN A N 1
ATOM 1322 C CA . ASN A 1 173 ? -8.569 -19.428 -5.744 1.00 60.00 173 ASN A CA 1
ATOM 1323 C C . ASN A 1 173 ? -9.266 -18.232 -6.435 1.00 60.00 173 ASN A C 1
ATOM 1325 O O . ASN A 1 173 ? -8.796 -17.753 -7.467 1.00 60.00 173 ASN A O 1
ATOM 1329 N N . ALA A 1 174 ? -10.368 -17.712 -5.872 1.00 61.53 174 ALA A N 1
ATOM 1330 C CA . ALA A 1 174 ? -11.081 -16.539 -6.391 1.00 61.53 174 ALA A CA 1
ATOM 1331 C C . ALA A 1 174 ? -10.183 -15.289 -6.469 1.00 61.53 174 ALA A C 1
ATOM 1333 O O . ALA A 1 174 ? -10.347 -14.436 -7.342 1.00 61.53 174 ALA A O 1
ATOM 1334 N N . ASN A 1 175 ? -9.175 -15.223 -5.599 1.00 59.59 175 ASN A N 1
ATOM 1335 C CA . ASN A 1 175 ? -8.167 -14.171 -5.591 1.00 59.59 175 ASN A CA 1
ATOM 1336 C C . ASN A 1 175 ? -7.242 -14.229 -6.826 1.00 59.59 175 ASN A C 1
ATOM 1338 O O . ASN A 1 175 ? -6.857 -13.184 -7.345 1.00 59.59 175 ASN A O 1
ATOM 1342 N N . PHE A 1 176 ? -6.938 -15.421 -7.351 1.00 56.75 176 PHE A N 1
ATOM 1343 C CA . PHE A 1 176 ? -6.117 -15.591 -8.559 1.00 56.75 176 PHE A CA 1
ATOM 1344 C C . PHE A 1 176 ? -6.888 -15.333 -9.859 1.00 56.75 176 PHE A C 1
ATOM 1346 O O . PHE A 1 176 ? -6.284 -14.974 -10.864 1.00 56.75 176 PHE A O 1
ATOM 1353 N N . ALA A 1 177 ? -8.215 -15.484 -9.842 1.00 56.53 177 ALA A N 1
ATOM 1354 C CA . ALA A 1 177 ? -9.075 -15.227 -10.998 1.00 56.53 177 ALA A CA 1
ATOM 1355 C C . ALA A 1 177 ? -9.458 -13.743 -11.172 1.00 56.53 177 ALA A C 1
ATOM 1357 O O . ALA A 1 177 ? -10.211 -13.403 -12.084 1.00 56.53 177 ALA A O 1
ATOM 1358 N N . SER A 1 178 ? -8.983 -12.861 -10.288 1.00 63.00 178 SER A N 1
ATOM 1359 C CA . SER A 1 178 ? -9.303 -11.434 -10.339 1.00 63.00 178 SER A CA 1
ATOM 1360 C C . SER A 1 178 ? -8.593 -10.751 -11.512 1.00 63.00 178 SER A C 1
ATOM 1362 O O . SER A 1 178 ? -7.387 -10.897 -11.683 1.00 63.00 178 SER A O 1
ATOM 1364 N N . ASP A 1 179 ? -9.337 -9.984 -12.313 1.00 64.50 179 ASP A N 1
ATOM 1365 C CA . ASP A 1 179 ? -8.742 -9.092 -13.311 1.00 64.50 179 ASP A CA 1
ATOM 1366 C C . ASP A 1 179 ? -7.959 -7.990 -12.586 1.00 64.50 179 ASP A C 1
ATOM 1368 O O . ASP A 1 179 ? -8.492 -7.288 -11.730 1.00 64.50 179 ASP A O 1
ATOM 1372 N N . PHE A 1 180 ? -6.679 -7.849 -12.916 1.00 69.38 180 PHE A N 1
ATOM 1373 C CA . PHE A 1 180 ? -5.792 -6.849 -12.329 1.00 69.38 180 PHE A CA 1
ATOM 1374 C C . PHE A 1 180 ? -5.741 -5.559 -13.141 1.00 69.38 180 PHE A C 1
ATOM 1376 O O . PHE A 1 180 ? -5.037 -4.626 -12.755 1.00 69.38 180 PHE A O 1
ATOM 1383 N N . SER A 1 181 ? -6.461 -5.488 -14.266 1.00 68.75 181 SER A N 1
ATOM 1384 C CA . SER A 1 181 ? -6.401 -4.362 -15.186 1.00 68.75 181 SER A CA 1
ATOM 1385 C C . SER A 1 181 ? -6.607 -3.018 -14.474 1.00 68.75 181 SER A C 1
ATOM 1387 O O . SER A 1 181 ? -7.363 -2.901 -13.502 1.00 68.75 181 SER A O 1
ATOM 1389 N N . PRO A 1 182 ? -5.993 -1.930 -14.972 1.00 64.88 182 PRO A N 1
ATOM 1390 C CA . PRO A 1 182 ? -6.279 -0.597 -14.463 1.00 64.88 182 PRO A CA 1
ATOM 1391 C C . PRO A 1 182 ? -7.768 -0.240 -14.560 1.00 64.88 182 PRO A C 1
ATOM 1393 O O . PRO A 1 182 ? -8.203 0.647 -13.843 1.00 64.88 182 PRO A O 1
ATOM 1396 N N . SER A 1 183 ? -8.554 -0.900 -15.401 1.00 68.50 183 SER A N 1
ATOM 1397 C CA . SER A 1 183 ? -9.995 -0.677 -15.535 1.00 68.50 183 SER A CA 1
ATOM 1398 C C . SER A 1 183 ? -10.853 -1.437 -14.521 1.00 68.50 183 SER A C 1
ATOM 1400 O O . SER A 1 183 ? -12.047 -1.157 -14.450 1.00 68.50 183 SER A O 1
ATOM 1402 N N . VAL A 1 184 ? -10.295 -2.376 -13.746 1.00 72.25 184 VAL A N 1
ATOM 1403 C CA . VAL A 1 184 ? -11.097 -3.162 -12.805 1.00 72.25 184 VAL A CA 1
ATOM 1404 C C . VAL A 1 184 ? -11.628 -2.285 -11.668 1.00 72.25 184 VAL A C 1
ATOM 1406 O O . VAL A 1 184 ? -10.902 -1.464 -11.088 1.00 72.25 184 VAL A O 1
ATOM 1409 N N . ASN A 1 185 ? -12.904 -2.475 -11.340 1.00 73.75 185 ASN A N 1
ATOM 1410 C CA . ASN A 1 185 ? -13.497 -1.877 -10.154 1.00 73.75 185 ASN A CA 1
ATOM 1411 C C . ASN A 1 185 ? -12.924 -2.559 -8.915 1.00 73.75 185 ASN A C 1
ATOM 1413 O O . ASN A 1 185 ? -12.823 -3.787 -8.860 1.00 73.75 185 ASN A O 1
ATOM 1417 N N . LEU A 1 186 ? -12.549 -1.756 -7.920 1.00 73.75 186 LEU A N 1
ATOM 1418 C CA . LEU A 1 186 ? -12.146 -2.313 -6.640 1.00 73.75 186 LEU A CA 1
ATOM 1419 C C . LEU A 1 186 ? -13.343 -3.007 -5.987 1.00 73.75 186 LEU A C 1
ATOM 1421 O O . LEU A 1 186 ? -14.472 -2.526 -6.129 1.00 73.75 186 LEU A O 1
ATOM 1425 N N . PRO A 1 187 ? -13.111 -4.114 -5.261 1.00 72.75 187 PRO A N 1
ATOM 1426 C CA . PRO A 1 187 ? -14.141 -4.685 -4.415 1.00 72.75 187 PRO A CA 1
ATOM 1427 C C . PRO A 1 187 ? -14.680 -3.600 -3.494 1.00 72.75 187 PRO A C 1
ATOM 1429 O O . PRO A 1 187 ? -13.912 -2.825 -2.924 1.00 72.75 187 PRO A O 1
ATOM 1432 N N . THR A 1 188 ? -15.998 -3.537 -3.355 1.00 70.62 188 THR A N 1
ATOM 1433 C CA . THR A 1 188 ? -16.613 -2.643 -2.383 1.00 70.62 188 THR A CA 1
ATOM 1434 C C . THR A 1 188 ? -16.181 -3.108 -0.997 1.00 70.62 188 THR A C 1
ATOM 1436 O O . THR A 1 188 ? -16.532 -4.216 -0.590 1.00 70.62 188 THR A O 1
ATOM 1439 N N . ALA A 1 189 ? -15.391 -2.296 -0.285 1.00 68.75 189 ALA A N 1
ATOM 1440 C CA . ALA A 1 189 ? -15.211 -2.514 1.144 1.00 68.75 189 ALA A CA 1
ATOM 1441 C C . ALA A 1 189 ? -16.580 -2.541 1.804 1.00 68.75 189 ALA A C 1
ATOM 1443 O O . ALA A 1 189 ? -17.455 -1.745 1.456 1.00 68.75 189 ALA A O 1
ATOM 1444 N N . ASP A 1 190 ? -16.734 -3.416 2.791 1.00 69.00 190 ASP A N 1
ATOM 1445 C CA . ASP A 1 190 ? -17.858 -3.291 3.693 1.00 69.00 190 ASP A CA 1
ATOM 1446 C C . ASP A 1 190 ? -17.702 -1.960 4.439 1.00 69.00 190 ASP A C 1
ATOM 1448 O O . ASP A 1 190 ? -16.857 -1.797 5.318 1.00 69.00 190 ASP A O 1
ATOM 1452 N N . THR A 1 191 ? -18.454 -0.951 4.004 1.00 67.50 191 THR A N 1
ATOM 1453 C CA . THR A 1 191 ? -18.470 0.367 4.640 1.00 67.50 191 THR A CA 1
ATOM 1454 C C . THR A 1 191 ? -19.324 0.357 5.902 1.00 67.50 191 THR A C 1
ATOM 1456 O O . THR A 1 191 ? -19.484 1.402 6.535 1.00 67.50 191 THR A O 1
ATOM 1459 N N . ARG A 1 192 ? -19.915 -0.790 6.267 1.00 65.12 192 ARG A N 1
ATOM 1460 C CA . ARG A 1 192 ? -20.702 -0.940 7.482 1.00 65.12 192 ARG A CA 1
ATOM 1461 C C . ARG A 1 192 ? -19.768 -1.029 8.686 1.00 65.12 192 ARG A C 1
ATOM 1463 O O . ARG A 1 192 ? -19.428 -2.099 9.170 1.00 65.12 192 ARG A O 1
ATOM 1470 N N . CYS A 1 193 ? -19.382 0.137 9.178 1.00 76.50 193 CYS A N 1
ATOM 1471 C CA . CYS A 1 193 ? -18.833 0.303 10.513 1.00 76.50 193 CYS A CA 1
ATOM 1472 C C . CYS A 1 193 ? -19.955 0.024 11.526 1.00 76.50 193 CYS A C 1
ATOM 1474 O O . CYS A 1 193 ? -20.881 0.827 11.657 1.00 76.50 193 CYS A O 1
ATOM 1476 N N . GLY A 1 194 ? -19.932 -1.142 12.171 1.00 80.94 194 GLY A N 1
ATOM 1477 C CA . GLY A 1 194 ? -20.930 -1.533 13.167 1.00 80.94 194 GLY A CA 1
ATOM 1478 C C . GLY A 1 194 ? -20.670 -0.888 14.527 1.00 80.94 194 GLY A C 1
ATOM 1479 O O . GLY A 1 194 ? -21.619 -0.578 15.248 1.00 80.94 194 GLY A O 1
ATOM 1480 N N . SER A 1 195 ? -19.398 -0.643 14.850 1.00 87.94 195 SER A N 1
ATOM 1481 C CA . SER A 1 195 ? -18.950 0.007 16.084 1.00 87.94 195 SER A CA 1
ATOM 1482 C C . SER A 1 195 ? -17.726 0.901 15.856 1.00 87.94 195 SER A C 1
ATOM 1484 O O . SER A 1 195 ? -17.068 0.826 14.824 1.00 87.94 195 SER A O 1
ATOM 1486 N N . TYR A 1 196 ? -17.398 1.748 16.838 1.00 89.56 196 TYR A N 1
ATOM 1487 C CA . TYR A 1 196 ? -16.156 2.534 16.835 1.00 89.56 196 TYR A CA 1
ATOM 1488 C C . TYR A 1 196 ? -14.900 1.647 16.798 1.00 89.56 196 TYR A C 1
ATOM 1490 O O . TYR A 1 196 ? -13.910 2.013 16.165 1.00 89.56 196 TYR A O 1
ATOM 1498 N N . ASP A 1 197 ? -14.969 0.466 17.416 1.00 89.06 197 ASP A N 1
ATOM 1499 C CA . ASP A 1 197 ? -13.869 -0.499 17.435 1.00 89.06 197 ASP A CA 1
ATOM 1500 C C . ASP A 1 197 ? -13.514 -0.969 16.019 1.00 89.06 197 ASP A C 1
ATOM 1502 O O . ASP A 1 197 ? -12.337 -1.067 15.697 1.00 89.06 197 ASP A O 1
ATOM 1506 N N . ASP A 1 198 ? -14.494 -1.111 15.117 1.00 85.75 198 ASP A N 1
ATOM 1507 C CA . ASP A 1 198 ? -14.225 -1.485 13.721 1.00 85.75 198 ASP A CA 1
ATOM 1508 C C . ASP A 1 198 ? -13.328 -0.456 12.995 1.00 85.75 198 ASP A C 1
ATOM 1510 O O . ASP A 1 198 ? -12.537 -0.821 12.120 1.00 85.75 198 ASP A O 1
ATOM 1514 N N . ILE A 1 199 ? -13.431 0.835 13.345 1.00 87.69 199 ILE A N 1
ATOM 1515 C CA . ILE A 1 199 ? -12.560 1.893 12.797 1.00 87.69 199 ILE A CA 1
ATOM 1516 C C . ILE A 1 199 ? -11.165 1.786 13.398 1.00 87.69 199 ILE A C 1
ATOM 1518 O O . ILE A 1 199 ? -10.179 1.928 12.673 1.00 87.69 199 ILE A O 1
ATOM 1522 N N . LEU A 1 200 ? -11.075 1.559 14.711 1.00 90.31 200 LEU A N 1
ATOM 1523 C CA . LEU A 1 200 ? -9.790 1.384 15.378 1.00 90.31 200 LEU A CA 1
ATOM 1524 C C . LEU A 1 200 ? -9.050 0.175 14.811 1.00 90.31 200 LEU A C 1
ATOM 1526 O O . LEU A 1 200 ? -7.885 0.312 14.449 1.00 90.31 200 LEU A O 1
ATOM 1530 N N . ASP A 1 201 ? -9.730 -0.952 14.628 1.00 87.12 201 ASP A N 1
ATOM 1531 C CA . ASP A 1 201 ? -9.170 -2.160 14.020 1.00 87.12 201 ASP A CA 1
ATOM 1532 C C . ASP A 1 201 ? -8.651 -1.889 12.604 1.00 87.12 201 ASP A C 1
ATOM 1534 O O . ASP A 1 201 ? -7.566 -2.330 12.226 1.00 87.12 201 ASP A O 1
ATOM 1538 N N . ALA A 1 202 ? -9.397 -1.116 11.812 1.00 87.62 202 ALA A N 1
ATOM 1539 C CA . ALA A 1 202 ? -8.991 -0.716 10.470 1.00 87.62 202 ALA A CA 1
ATOM 1540 C C . ALA A 1 202 ? -7.756 0.205 10.468 1.00 87.62 202 ALA A C 1
ATOM 1542 O O . ALA A 1 202 ? -6.858 0.052 9.636 1.00 87.62 202 ALA A O 1
ATOM 1543 N N . LEU A 1 203 ? -7.670 1.141 11.416 1.00 89.56 203 LEU A N 1
ATOM 1544 C CA . LEU A 1 203 ? -6.492 1.992 11.603 1.00 89.56 203 LEU A CA 1
ATOM 1545 C C . LEU A 1 203 ? -5.284 1.188 12.095 1.00 89.56 203 LEU A C 1
ATOM 1547 O O . LEU A 1 203 ? -4.162 1.412 11.634 1.00 89.56 203 LEU A O 1
ATOM 1551 N N . HIS A 1 204 ? -5.505 0.236 13.000 1.00 87.44 204 HIS A N 1
ATOM 1552 C CA . HIS A 1 204 ? -4.475 -0.663 13.500 1.00 87.44 204 HIS A CA 1
ATOM 1553 C C . HIS A 1 204 ? -3.925 -1.551 12.388 1.00 87.44 204 HIS A C 1
ATOM 1555 O O . HIS A 1 204 ? -2.704 -1.632 12.244 1.00 87.44 204 HIS A O 1
ATOM 1561 N N . GLY A 1 205 ? -4.780 -2.139 11.551 1.00 85.75 205 GLY A N 1
ATOM 1562 C CA . GLY A 1 205 ? -4.329 -2.945 10.421 1.00 85.75 205 GLY A CA 1
ATOM 1563 C C . GLY A 1 205 ? -3.625 -2.121 9.340 1.00 85.75 205 GLY A C 1
ATOM 1564 O O . GLY A 1 205 ? -2.600 -2.563 8.821 1.00 85.75 205 GLY A O 1
ATOM 1565 N N . LEU A 1 206 ? -4.065 -0.884 9.066 1.00 86.31 206 LEU A N 1
ATOM 1566 C CA . LEU A 1 206 ? -3.340 0.027 8.167 1.00 86.31 206 LEU A CA 1
ATOM 1567 C C . LEU A 1 206 ? -1.958 0.403 8.728 1.00 86.31 206 LEU A C 1
ATOM 1569 O O . LEU A 1 206 ? -0.975 0.450 7.988 1.00 86.31 206 LEU A O 1
ATOM 1573 N N . SER A 1 207 ? -1.865 0.640 10.037 1.00 86.69 207 SER A N 1
ATOM 1574 C CA . SER A 1 207 ? -0.592 0.899 10.716 1.00 86.69 207 SER A CA 1
ATOM 1575 C C . SER A 1 207 ? 0.323 -0.326 10.664 1.00 86.69 207 SER A C 1
ATOM 1577 O O . SER A 1 207 ? 1.481 -0.210 10.271 1.00 86.69 207 SER A O 1
ATOM 1579 N N . ALA A 1 208 ? -0.187 -1.518 10.985 1.00 85.38 208 ALA A N 1
ATOM 1580 C CA . ALA A 1 208 ? 0.557 -2.771 10.885 1.00 85.38 208 ALA A CA 1
ATOM 1581 C C . ALA A 1 208 ? 1.064 -3.022 9.456 1.00 85.38 208 ALA A C 1
ATOM 1583 O O . ALA A 1 208 ? 2.235 -3.356 9.279 1.00 85.38 208 ALA A O 1
ATOM 1584 N N . PHE A 1 209 ? 0.226 -2.768 8.444 1.00 85.94 209 PHE A N 1
ATOM 1585 C CA . PHE A 1 209 ? 0.620 -2.818 7.038 1.00 85.94 209 PHE A CA 1
ATOM 1586 C C . PHE A 1 209 ? 1.792 -1.883 6.738 1.00 85.94 209 PHE A C 1
ATOM 1588 O O . PHE A 1 209 ? 2.812 -2.327 6.217 1.00 85.94 209 PHE A O 1
ATOM 1595 N N . GLY A 1 210 ? 1.670 -0.597 7.083 1.00 85.81 210 GLY A N 1
ATOM 1596 C CA . GLY A 1 210 ? 2.736 0.376 6.851 1.00 85.81 210 GLY A CA 1
ATOM 1597 C C . GLY A 1 210 ? 4.048 -0.037 7.523 1.00 85.81 210 GLY A C 1
ATOM 1598 O O . GLY A 1 210 ? 5.116 0.106 6.938 1.00 85.81 210 GLY A O 1
ATOM 1599 N N . ASN A 1 211 ? 3.976 -0.638 8.711 1.00 85.38 211 ASN A N 1
ATOM 1600 C CA . ASN A 1 211 ? 5.158 -1.050 9.473 1.00 85.38 211 ASN A CA 1
ATOM 1601 C C . ASN A 1 211 ? 5.905 -2.217 8.832 1.00 85.38 211 ASN A C 1
ATOM 1603 O O . ASN A 1 211 ? 7.138 -2.235 8.843 1.00 85.38 211 ASN A O 1
ATOM 1607 N N . GLU A 1 212 ? 5.164 -3.177 8.289 1.00 84.75 212 GLU A N 1
ATOM 1608 C CA . GLU A 1 212 ? 5.744 -4.344 7.633 1.00 84.75 212 GLU A CA 1
ATOM 1609 C C . GLU A 1 212 ? 6.248 -3.994 6.226 1.00 84.75 212 GLU A C 1
ATOM 1611 O O . GLU A 1 212 ? 7.317 -4.436 5.810 1.00 84.75 212 GLU A O 1
ATOM 1616 N N . VAL A 1 213 ? 5.507 -3.154 5.497 1.00 82.75 213 VAL A N 1
ATOM 1617 C CA . VAL A 1 213 ? 5.715 -2.959 4.057 1.00 82.75 213 VAL A CA 1
ATOM 1618 C C . VAL A 1 213 ? 6.530 -1.724 3.726 1.00 82.75 213 VAL A C 1
ATOM 1620 O O . VAL A 1 213 ? 7.264 -1.752 2.738 1.00 82.75 213 VAL A O 1
ATOM 1623 N N . TRP A 1 214 ? 6.419 -0.640 4.493 1.00 86.06 214 TRP A N 1
ATOM 1624 C CA . TRP A 1 214 ? 7.076 0.621 4.155 1.00 86.06 214 TRP A CA 1
ATOM 1625 C C . TRP A 1 214 ? 8.380 0.823 4.891 1.00 86.06 214 TRP A C 1
ATOM 1627 O O . TRP A 1 214 ? 8.545 0.389 6.029 1.00 86.06 214 TRP A O 1
ATOM 1637 N N . PHE A 1 215 ? 9.320 1.501 4.241 1.00 82.62 215 PHE A N 1
ATOM 1638 C CA . PHE A 1 215 ? 10.554 1.892 4.902 1.00 82.62 215 PHE A CA 1
ATOM 1639 C C . PHE A 1 215 ? 10.282 2.807 6.097 1.00 82.62 215 PHE A C 1
ATOM 1641 O O . PHE A 1 215 ? 9.354 3.611 6.072 1.00 82.62 215 PHE A O 1
ATOM 1648 N N . ASP A 1 216 ? 11.148 2.742 7.108 1.00 81.69 216 ASP A N 1
ATOM 1649 C CA . ASP A 1 216 ? 10.959 3.490 8.357 1.00 81.69 216 ASP A CA 1
ATOM 1650 C C . ASP A 1 216 ? 10.929 5.009 8.143 1.00 81.69 216 ASP A C 1
ATOM 1652 O O . ASP A 1 216 ? 10.278 5.724 8.896 1.00 81.69 216 ASP A O 1
ATOM 1656 N N . HIS A 1 217 ? 11.569 5.501 7.079 1.00 77.06 217 HIS A N 1
ATOM 1657 C CA . HIS A 1 217 ? 11.546 6.916 6.725 1.00 77.06 217 HIS A CA 1
ATOM 1658 C C . HIS A 1 217 ? 10.228 7.352 6.056 1.00 77.06 217 HIS A C 1
ATOM 1660 O O . HIS A 1 217 ? 9.933 8.541 6.043 1.00 77.06 217 HIS A O 1
ATOM 1666 N N . MET A 1 218 ? 9.436 6.436 5.496 1.00 73.69 218 MET A N 1
ATOM 1667 C CA . MET A 1 218 ? 8.114 6.752 4.933 1.00 73.69 218 MET A CA 1
ATOM 1668 C C . MET A 1 218 ? 6.991 6.689 5.978 1.00 73.69 218 MET A C 1
ATOM 1670 O O . MET A 1 218 ? 5.844 6.981 5.640 1.00 73.69 218 MET A O 1
ATOM 1674 N N . ARG A 1 219 ? 7.310 6.289 7.213 1.00 65.75 219 ARG A N 1
ATOM 1675 C CA . ARG A 1 219 ? 6.386 6.203 8.345 1.00 65.75 219 ARG A CA 1
ATOM 1676 C C . ARG A 1 219 ? 6.319 7.518 9.119 1.00 65.75 219 ARG A C 1
ATOM 1678 O O . ARG A 1 219 ? 5.192 7.871 9.524 1.00 65.75 219 ARG A O 1
#

Radius of gyration: 27.08 Å; chains: 1; bounding box: 61×87×53 Å

Sequence (219 aa):
MLADSRAQPHGVVAAEAPPDLVAELRLLKEEVHWLKAELHSSQRTPVERGQDVALDCGTLPNAKSEMPPAEARYLTGASFPEDLKKAKGDYHLPQAHMLAASRISKTLGTDTGKRVCPMSFVLGIREAERVRFRTTPVVLMAVFSGRVGSRGLTVMHFREASEFESLEHGSSNANFASDFSPSVNLPTADTRCGSYDDILDALHGLSAFGNEVWFDHMR

Secondary structure (DSSP, 8-state):
------PPP---------HHHHHHHHHHHHHHHHHHHHHHHHHH-----S-TTSSS------TTS----HHHHT--GGGS---S---TT-----HHHHHHHHHHBTTTTTTTT-PPPHHHHHHHHHH-TT--B---HHHHHHHHTT-TTTT---GGGGPBPPHHHHHHHHH-GGGTTS--STTPPPP-------SHHHHHHHHHHHHHHHHHHB-GGG-

Foldseek 3Di:
DDDDDDDDDDPPPPPPDPVVVVVVVVVVVVVVVVVVVVVVVVVPDPDPDDDPPLPQFPFAFFPVRHAAPPVLRNDDLVLDDDDPDDDVQDADARSVLLSVLSRWWPPQQPPDRDGQDLVNQLVVLLPDPLQFFQAASLLSSCVSSVVCPVQPNDLLRQAGHDPVSSVVNVPDCVSVVDRNYPPDRDPDRPPPPVDPVSSVRSVVSVVSSSVNTTDPRVD